Protein AF-W1X5M4-F1 (afdb_monomer)

pLDDT: mean 82.05, std 12.77, range [38.19, 95.38]

Secondary structure (DSSP, 8-state):
-HHHHHHHHHHHH--SPPSS--TTSSSSSPPTTS-HHHHHHHHHHHTTPPPPPPTTSPPPSHHHHHHHHHHHTT--SSEEEEEETTSHHHHHHHHHHHHHHHTT-TTEEEEE--SS-S-S--EEEEEE---TTHHHHHHHHGGG-SSHHHHHHHHHHHHHHHH-SHHHHHHHHHHHHHTT-HHHHHHHHHHHHHHHHH---TTTHHHHHHHH-

InterPro domains:
  IPR043737 Family of unknown function DUF5682 [PF18934] (41-210)

Organism: NCBI:txid1403943

Solvent-accessible surface area (backbone atoms only — not comparable to full-atom values): 12378 Å² total; per-residue (Å²): 117,73,62,61,53,52,51,52,49,49,64,70,74,48,90,65,85,78,79,41,78,62,75,88,78,60,88,79,83,75,61,85,62,45,60,67,68,57,53,53,51,50,57,69,69,59,58,94,73,75,88,76,76,61,92,84,57,90,67,72,55,20,59,57,40,46,51,50,52,30,58,76,54,71,57,67,78,65,38,76,47,80,35,40,51,86,40,72,67,27,30,54,39,45,17,54,52,40,27,42,44,70,61,64,34,56,39,57,41,80,77,44,65,73,85,63,44,91,72,63,92,43,52,36,31,36,44,35,45,78,49,84,62,26,64,56,44,37,60,59,50,33,80,50,29,57,39,56,69,51,17,27,50,46,46,52,53,50,54,41,67,72,65,44,72,71,73,37,50,53,52,49,33,43,53,27,54,55,33,63,36,58,73,60,28,51,54,46,50,54,51,49,52,53,47,57,75,70,53,89,59,77,77,65,51,57,67,52,50,53,65,76,99

Mean predicted aligned error: 12.48 Å

Radius of gyration: 23.23 Å; Cα contacts (8 Å, |Δi|>4): 223; chains: 1; bounding box: 46×37×66 Å

Foldseek 3Di:
DVVVVLVVVCVVPDPDDQPDPQQVVDDDDDDPSGDVVSVVVCVVVVPPDDDDDDPPPDAQQAVVQLVVLCVVLVNDPQDKDKAACVDPSSLSVQLSLLLCVLLVQPFWDWPDDDLQDPPDRRITIIGGHDDPCRVVSRRVLSVQHNHSLSSSLSSLVVVDVVVDDLLSLLSSLSSCVSNVVVVSNVVSVVVSVVVVVVDPDPPSVVSNVSNVD

Nearest PDB structures (foldseek):
  3hkz-assembly1_L  TM=3.429E-01  e=7.290E+00  Saccharolobus solfataricus P2
  2n8l-assembly1_A  TM=2.616E-01  e=5.345E+00  Gallus gallus
  7jsr-assembly1_A  TM=1.769E-01  e=2.219E+00  Mycolicibacterium smegmatis MC2 155

Structure (mmCIF, N/CA/C/O backbone):
data_AF-W1X5M4-F1
#
_entry.id   AF-W1X5M4-F1
#
loop_
_atom_site.group_PDB
_atom_site.id
_atom_site.type_symbol
_atom_site.label_atom_id
_atom_site.label_alt_id
_atom_site.label_comp_id
_atom_site.label_asym_id
_atom_site.label_entity_id
_atom_site.label_seq_id
_atom_site.pdbx_PDB_ins_code
_atom_site.Cartn_x
_atom_site.Cartn_y
_atom_site.Cartn_z
_atom_site.occupancy
_atom_site.B_iso_or_equiv
_atom_site.auth_seq_id
_atom_site.auth_comp_id
_atom_site.auth_asym_id
_atom_site.auth_atom_id
_atom_site.pdbx_PDB_model_num
ATOM 1 N N . LEU A 1 1 ? 11.523 2.681 -38.834 1.00 54.31 1 LEU A N 1
ATOM 2 C CA . LEU A 1 1 ? 12.871 2.082 -38.709 1.00 54.31 1 LEU A CA 1
ATOM 3 C C . LEU A 1 1 ? 12.951 0.949 -37.689 1.00 54.31 1 LEU A C 1
ATOM 5 O O . LEU A 1 1 ? 13.442 -0.100 -38.069 1.00 54.31 1 LEU A O 1
ATOM 9 N N . ARG A 1 2 ? 12.486 1.086 -36.432 1.00 70.38 2 ARG A N 1
ATOM 10 C CA . ARG A 1 2 ? 12.432 -0.077 -35.509 1.00 70.38 2 ARG A CA 1
ATOM 11 C C . ARG A 1 2 ? 11.303 -1.062 -35.834 1.00 70.38 2 ARG A C 1
ATOM 13 O O . ARG A 1 2 ? 11.523 -2.263 -35.770 1.00 70.38 2 ARG A O 1
ATOM 20 N N . THR A 1 3 ? 10.133 -0.555 -36.210 1.00 80.06 3 THR A N 1
ATOM 21 C CA . THR A 1 3 ? 8.946 -1.376 -36.494 1.00 80.06 3 THR A CA 1
ATOM 22 C C . THR A 1 3 ? 9.124 -2.252 -37.734 1.00 80.06 3 THR A C 1
ATOM 24 O O . THR A 1 3 ? 8.810 -3.430 -37.685 1.00 80.06 3 THR A O 1
ATOM 27 N N . ASP A 1 4 ? 9.762 -1.724 -38.785 1.00 84.06 4 ASP A N 1
ATOM 28 C CA . ASP A 1 4 ? 9.980 -2.444 -40.052 1.00 84.06 4 ASP A CA 1
ATOM 29 C C . ASP A 1 4 ? 10.788 -3.741 -39.868 1.00 84.06 4 ASP A C 1
ATOM 31 O O . ASP A 1 4 ? 10.568 -4.737 -40.552 1.00 84.06 4 ASP A O 1
ATOM 35 N N . TRP A 1 5 ? 11.729 -3.742 -38.920 1.00 86.94 5 TRP A N 1
ATOM 36 C CA . TRP A 1 5 ? 12.524 -4.924 -38.596 1.00 86.94 5 TRP A CA 1
ATOM 37 C C . TRP A 1 5 ? 11.733 -5.956 -37.781 1.00 86.94 5 TRP A C 1
ATOM 39 O O . TRP A 1 5 ? 11.870 -7.154 -38.021 1.00 86.94 5 TRP A O 1
ATOM 49 N N . LEU A 1 6 ? 10.872 -5.503 -36.864 1.00 87.31 6 LEU A N 1
ATOM 50 C CA . LEU A 1 6 ? 9.967 -6.387 -36.124 1.00 87.31 6 LEU A CA 1
ATOM 51 C C . LEU A 1 6 ? 8.955 -7.052 -37.066 1.00 87.31 6 LEU A C 1
ATOM 53 O O . LEU A 1 6 ? 8.730 -8.256 -36.968 1.00 87.31 6 LEU A O 1
ATOM 57 N N . ASP A 1 7 ? 8.422 -6.296 -38.026 1.00 8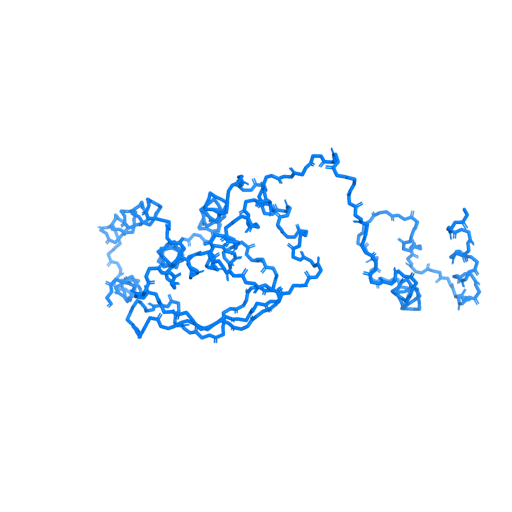7.50 7 ASP A N 1
ATOM 58 C CA . ASP A 1 7 ? 7.501 -6.805 -39.045 1.00 87.50 7 ASP A CA 1
ATOM 59 C C . ASP A 1 7 ? 8.185 -7.836 -39.957 1.00 87.50 7 ASP A C 1
ATOM 61 O O . ASP A 1 7 ? 7.610 -8.885 -40.254 1.00 87.50 7 ASP A O 1
ATOM 65 N N . ALA A 1 8 ? 9.441 -7.590 -40.348 1.00 87.62 8 ALA A N 1
ATOM 66 C CA . ALA A 1 8 ? 10.225 -8.536 -41.140 1.00 87.62 8 ALA A CA 1
ATOM 67 C C . ALA A 1 8 ? 10.476 -9.858 -40.394 1.00 87.62 8 ALA A C 1
ATOM 69 O O . ALA A 1 8 ? 10.374 -10.933 -40.987 1.00 87.62 8 ALA A O 1
ATOM 70 N N . ILE A 1 9 ? 10.769 -9.797 -39.091 1.00 86.12 9 ILE A N 1
ATOM 71 C CA . ILE A 1 9 ? 10.943 -10.999 -38.268 1.00 86.12 9 ILE A CA 1
ATOM 72 C C . ILE A 1 9 ? 9.616 -11.735 -38.104 1.00 86.12 9 ILE A C 1
ATOM 74 O O . ILE A 1 9 ? 9.581 -12.948 -38.320 1.00 86.12 9 ILE A O 1
ATOM 78 N N . ALA A 1 10 ? 8.535 -11.021 -37.783 1.00 87.19 10 ALA A N 1
ATOM 79 C CA . ALA A 1 10 ? 7.209 -11.608 -37.626 1.00 87.19 10 ALA A CA 1
ATOM 80 C C . ALA A 1 10 ? 6.776 -12.347 -38.901 1.00 87.19 10 ALA A C 1
ATOM 82 O O . ALA A 1 10 ? 6.395 -13.512 -38.824 1.00 87.19 10 ALA A O 1
ATOM 83 N N . GLY A 1 11 ? 6.948 -11.727 -40.074 1.00 86.12 11 GLY A N 1
ATOM 84 C CA . GLY A 1 11 ? 6.660 -12.353 -41.369 1.00 86.12 11 GLY A CA 1
ATOM 85 C C . GLY A 1 11 ? 7.589 -13.518 -41.743 1.00 86.12 11 GLY A C 1
ATOM 86 O O . GLY A 1 11 ? 7.233 -14.335 -42.588 1.00 86.12 11 GLY A O 1
ATOM 87 N N . SER A 1 12 ? 8.775 -13.620 -41.132 1.00 87.94 12 SER A N 1
ATOM 88 C CA . SER A 1 12 ? 9.699 -14.745 -41.344 1.00 87.94 12 SER A CA 1
ATOM 89 C C . SER A 1 12 ? 9.407 -15.949 -40.439 1.00 87.94 12 SER A C 1
ATOM 91 O O . SER A 1 12 ? 9.598 -17.096 -40.853 1.00 87.94 12 SER A O 1
ATOM 93 N N . LEU A 1 13 ? 8.952 -15.685 -39.210 1.00 84.19 13 LEU A N 1
ATOM 94 C CA . LEU A 1 13 ? 8.706 -16.692 -38.179 1.00 84.19 13 LEU A CA 1
ATOM 95 C C . LEU A 1 13 ? 7.284 -17.248 -38.245 1.00 84.19 13 LEU A C 1
ATOM 97 O O . LEU A 1 13 ? 7.097 -18.446 -38.046 1.00 84.19 13 LEU A O 1
ATOM 101 N N . ILE A 1 14 ? 6.302 -16.406 -38.568 1.00 84.25 14 ILE A N 1
ATOM 102 C CA . ILE A 1 14 ? 4.895 -16.792 -38.645 1.00 84.25 14 ILE A CA 1
ATOM 103 C C . ILE A 1 14 ? 4.529 -16.993 -40.105 1.00 84.25 14 ILE A C 1
ATOM 105 O O . ILE A 1 14 ? 4.493 -16.057 -40.900 1.00 84.25 14 ILE A O 1
ATOM 109 N N . LYS A 1 15 ? 4.259 -18.249 -40.456 1.00 78.75 15 LYS A N 1
ATOM 110 C CA . LYS A 1 15 ? 3.845 -18.642 -41.811 1.00 78.75 15 LYS A CA 1
ATOM 111 C C . LYS A 1 15 ? 2.329 -18.780 -41.948 1.00 78.75 15 LYS A C 1
ATOM 113 O O . LYS A 1 15 ? 1.828 -18.990 -43.049 1.00 78.75 15 LYS A O 1
ATOM 118 N N . GLU A 1 16 ? 1.622 -18.681 -40.831 1.00 76.19 16 GLU A N 1
ATOM 119 C CA . GLU A 1 16 ? 0.179 -18.845 -40.702 1.00 76.19 16 GLU A CA 1
ATOM 120 C C . GLU A 1 16 ? -0.515 -17.478 -40.615 1.00 76.19 16 GLU A C 1
ATOM 122 O O . GLU A 1 16 ? 0.124 -16.445 -40.405 1.00 76.19 16 GLU A O 1
ATOM 127 N N . ALA A 1 17 ? -1.833 -17.448 -40.820 1.00 77.62 17 ALA A N 1
ATOM 128 C CA . ALA A 1 17 ? -2.589 -16.209 -40.683 1.00 77.62 17 ALA A CA 1
ATOM 129 C C . ALA A 1 17 ? -2.557 -15.730 -39.223 1.00 77.62 17 ALA A C 1
ATOM 131 O O . ALA A 1 17 ? -2.789 -16.507 -38.299 1.00 77.62 17 ALA A O 1
ATOM 132 N N . LEU A 1 18 ? -2.291 -14.439 -39.025 1.00 81.62 18 LEU A N 1
ATOM 133 C CA . LEU A 1 18 ? -2.328 -13.826 -37.703 1.00 81.62 18 LEU A CA 1
ATOM 134 C C . LEU A 1 18 ? -3.770 -13.795 -37.183 1.00 81.62 18 LEU A C 1
ATOM 136 O O . LEU A 1 18 ? -4.648 -13.207 -37.814 1.00 81.62 18 LEU A O 1
ATOM 140 N N . ASN A 1 19 ? -3.991 -14.382 -36.008 1.00 84.06 19 ASN A N 1
ATOM 141 C CA . ASN A 1 19 ? -5.290 -14.365 -35.324 1.00 84.06 19 ASN A CA 1
ATOM 142 C C . ASN A 1 19 ? -5.515 -13.083 -34.504 1.00 84.06 19 ASN A C 1
ATOM 144 O O . ASN A 1 19 ? -6.626 -12.814 -34.057 1.00 84.06 19 ASN A O 1
ATOM 148 N N . ALA A 1 20 ? -4.467 -12.277 -34.326 1.00 86.81 20 ALA A N 1
ATOM 149 C CA . ALA A 1 20 ? -4.491 -11.009 -33.613 1.00 86.81 20 ALA A CA 1
ATOM 150 C C . ALA A 1 20 ? -3.585 -9.978 -34.311 1.00 86.81 20 ALA A C 1
ATOM 152 O O . ALA A 1 20 ? -2.621 -10.357 -34.984 1.00 86.81 20 ALA A O 1
ATOM 153 N N . PRO A 1 21 ? -3.858 -8.670 -34.159 1.00 86.31 21 PRO A N 1
ATOM 154 C CA . PRO A 1 21 ? -2.961 -7.632 -34.654 1.00 86.31 21 PRO A CA 1
ATOM 155 C C . PRO A 1 21 ? -1.583 -7.722 -33.984 1.00 86.31 21 PRO A C 1
ATOM 157 O O . PRO A 1 21 ? -1.468 -8.086 -32.813 1.00 86.31 21 PRO A O 1
ATOM 160 N N . LEU A 1 22 ? -0.535 -7.334 -34.718 1.00 88.50 22 LEU A N 1
ATOM 161 C CA . LEU A 1 22 ? 0.836 -7.319 -34.202 1.00 88.50 22 LEU A CA 1
ATOM 162 C C . LEU A 1 22 ? 0.927 -6.455 -32.931 1.00 88.50 22 LEU A C 1
ATOM 164 O O . LEU A 1 22 ? 0.428 -5.325 -32.947 1.00 88.50 22 LEU A O 1
ATOM 168 N N . PRO A 1 23 ? 1.590 -6.903 -31.850 1.00 86.00 23 PRO A N 1
ATOM 169 C CA . PRO A 1 23 ? 1.503 -6.228 -30.549 1.00 86.00 23 PRO A CA 1
ATOM 170 C C . PRO A 1 23 ? 2.056 -4.797 -30.526 1.00 86.00 23 PRO A C 1
ATOM 172 O O . PRO A 1 23 ? 1.623 -3.976 -29.727 1.00 86.00 23 PRO A O 1
ATOM 175 N N . TRP A 1 24 ? 2.999 -4.476 -31.415 1.00 86.31 24 TRP A N 1
ATOM 176 C CA . TRP A 1 24 ? 3.585 -3.136 -31.549 1.00 86.31 24 TRP A CA 1
ATOM 177 C C . TRP A 1 24 ? 2.828 -2.220 -32.527 1.00 86.31 24 TRP A C 1
ATOM 179 O O . TRP A 1 24 ? 3.242 -1.079 -32.734 1.00 86.31 24 TRP A O 1
ATOM 189 N N . SER A 1 25 ? 1.740 -2.698 -33.143 1.00 87.88 25 SER A N 1
ATOM 190 C CA . SER A 1 25 ? 0.925 -1.918 -34.091 1.00 87.88 25 SER A CA 1
ATOM 191 C C . SER A 1 25 ? -0.186 -1.094 -33.426 1.00 87.88 25 SER A C 1
ATOM 193 O O . SER A 1 25 ? -0.775 -0.224 -34.065 1.00 87.88 25 SER A O 1
ATOM 195 N N . TYR A 1 26 ? -0.456 -1.322 -32.139 1.00 84.81 26 TYR A N 1
ATOM 196 C CA . TYR A 1 26 ? -1.467 -0.611 -31.358 1.00 84.81 26 TYR A CA 1
ATOM 197 C C . TYR A 1 26 ? -0.954 -0.287 -29.950 1.00 84.81 26 TYR A C 1
ATOM 199 O O . TYR A 1 26 ? 0.121 -0.722 -29.540 1.00 84.81 26 TYR A O 1
ATOM 207 N N . ARG A 1 27 ? -1.719 0.516 -29.203 1.00 76.94 27 ARG A N 1
ATOM 208 C CA . ARG A 1 27 ? -1.489 0.741 -27.771 1.00 76.94 27 ARG A CA 1
ATOM 209 C C . ARG A 1 27 ? -2.564 0.030 -26.965 1.00 76.94 27 ARG A C 1
ATOM 211 O O . ARG A 1 27 ? -3.742 0.194 -27.265 1.00 76.94 27 ARG A O 1
ATOM 218 N N . GLY A 1 28 ? -2.165 -0.704 -25.933 1.00 79.81 28 GLY A N 1
ATOM 219 C CA . GLY A 1 28 ? -3.089 -1.392 -25.037 1.00 79.81 28 GLY A CA 1
ATOM 220 C C . GLY A 1 28 ? -2.526 -2.709 -24.520 1.00 79.81 28 GLY A C 1
ATOM 221 O O . GLY A 1 28 ? -1.344 -3.001 -24.692 1.00 79.81 28 GLY A O 1
ATOM 222 N N . VAL A 1 29 ? -3.395 -3.485 -23.876 1.00 81.88 29 VAL A N 1
ATOM 223 C CA . VAL A 1 29 ? -3.086 -4.843 -23.416 1.00 81.88 29 VAL A CA 1
ATOM 224 C C . VAL A 1 29 ? -2.935 -5.758 -24.629 1.00 81.88 29 VAL A C 1
ATOM 226 O O . VAL A 1 29 ? -3.711 -5.649 -25.580 1.00 81.88 29 VAL A O 1
ATOM 229 N N . ILE A 1 30 ? -1.945 -6.651 -24.599 1.00 85.12 30 ILE A N 1
ATOM 230 C CA . ILE A 1 30 ? -1.714 -7.595 -25.693 1.00 85.12 30 ILE A CA 1
ATOM 231 C C . ILE A 1 30 ? -2.906 -8.554 -25.806 1.00 85.12 30 ILE A C 1
ATOM 233 O O . ILE A 1 30 ? -3.363 -9.106 -24.805 1.00 85.12 30 ILE A O 1
ATOM 237 N N . HIS A 1 31 ? -3.410 -8.745 -27.027 1.00 85.25 31 HIS A N 1
ATOM 238 C CA . HIS A 1 31 ? -4.545 -9.627 -27.294 1.00 85.25 31 HIS A CA 1
ATOM 239 C C . HIS A 1 31 ? -4.225 -11.075 -26.876 1.00 85.25 31 HIS A C 1
ATOM 241 O O . HIS A 1 31 ? -3.141 -11.554 -27.218 1.00 85.25 31 HIS A O 1
ATOM 247 N N . PRO A 1 32 ? -5.139 -11.7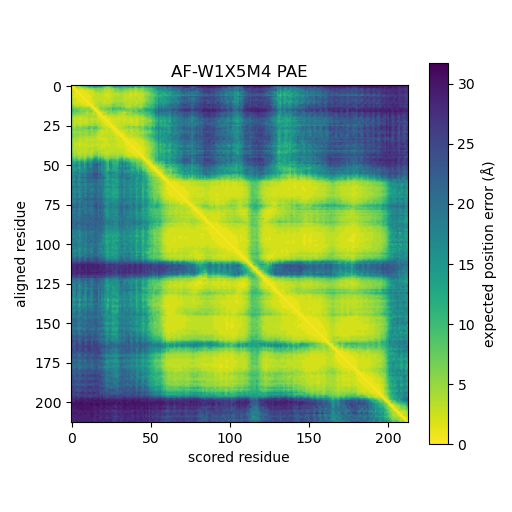97 -26.202 1.00 85.69 32 PRO A N 1
ATOM 248 C CA . PRO A 1 32 ? -4.900 -13.175 -25.759 1.00 85.69 32 PRO A CA 1
ATOM 249 C C . PRO A 1 32 ? -4.591 -14.140 -26.914 1.00 85.69 32 PRO A C 1
ATOM 251 O O . PRO A 1 32 ? -3.809 -15.065 -26.732 1.00 85.69 32 PRO A O 1
ATOM 254 N N . ASP A 1 33 ? -5.126 -13.876 -28.110 1.00 88.69 33 ASP A N 1
ATOM 255 C CA . ASP A 1 33 ? -4.871 -14.680 -29.322 1.00 88.69 33 ASP A CA 1
ATOM 256 C C . ASP A 1 33 ? -3.564 -14.307 -30.053 1.00 88.69 33 ASP A C 1
ATOM 258 O O . ASP A 1 33 ? -3.357 -14.673 -31.212 1.00 88.69 33 ASP A O 1
ATOM 262 N N . THR A 1 34 ? -2.686 -13.532 -29.409 1.00 87.44 34 THR A N 1
ATOM 263 C CA . THR A 1 34 ? -1.362 -13.202 -29.948 1.00 87.44 34 THR A CA 1
ATOM 264 C C . THR A 1 34 ? -0.476 -14.443 -29.933 1.00 87.44 34 THR A C 1
ATOM 266 O O . THR A 1 34 ? -0.367 -15.118 -28.911 1.00 87.44 34 THR A O 1
ATOM 269 N N . ASP A 1 35 ? 0.199 -14.714 -31.053 1.00 88.31 35 ASP A N 1
ATOM 270 C CA . ASP A 1 35 ? 1.094 -15.864 -31.181 1.00 88.31 35 ASP A CA 1
ATOM 271 C C . ASP A 1 35 ? 2.181 -15.859 -30.078 1.00 88.31 35 ASP A C 1
ATOM 273 O O . ASP A 1 35 ? 2.877 -14.845 -29.912 1.00 88.31 35 ASP A O 1
ATOM 277 N N . PRO A 1 36 ? 2.367 -16.967 -29.330 1.00 86.81 36 PRO A N 1
ATOM 278 C CA . PRO A 1 36 ? 3.363 -17.062 -28.264 1.00 86.81 36 PRO A CA 1
ATOM 279 C C . PRO A 1 36 ? 4.788 -16.698 -28.701 1.00 86.81 36 PRO A C 1
ATOM 281 O O . PRO A 1 36 ? 5.545 -16.135 -27.909 1.00 86.81 36 PRO A O 1
ATOM 284 N N . ILE A 1 37 ? 5.155 -16.963 -29.961 1.00 86.94 37 ILE A N 1
ATOM 285 C CA . ILE A 1 37 ? 6.476 -16.635 -30.510 1.00 86.94 37 ILE A CA 1
ATOM 286 C C . ILE A 1 37 ? 6.686 -15.117 -30.530 1.00 86.94 37 ILE A C 1
ATOM 288 O O . ILE A 1 37 ? 7.782 -14.648 -30.218 1.00 86.94 37 ILE A O 1
ATOM 292 N N . LEU A 1 38 ? 5.645 -14.330 -30.834 1.00 87.69 38 LEU A N 1
ATOM 293 C CA . LEU A 1 38 ? 5.724 -12.865 -30.793 1.00 87.69 38 LEU A CA 1
ATOM 294 C C . LEU A 1 38 ? 5.892 -12.354 -29.367 1.00 87.69 38 LEU A C 1
ATOM 296 O O . LEU A 1 38 ? 6.645 -11.407 -29.157 1.00 87.69 38 LEU A O 1
ATOM 300 N N . LEU A 1 39 ? 5.231 -12.984 -28.393 1.00 87.06 39 LEU A N 1
ATOM 301 C CA . LEU A 1 39 ? 5.375 -12.622 -26.982 1.00 87.06 39 LEU A CA 1
ATOM 302 C C . LEU A 1 39 ? 6.815 -12.840 -26.508 1.00 87.06 39 LEU A C 1
ATOM 304 O O . LEU A 1 39 ? 7.418 -11.926 -25.954 1.00 87.06 39 LEU A O 1
ATOM 308 N N . THR A 1 40 ? 7.397 -14.011 -26.791 1.00 85.62 40 THR A N 1
ATOM 309 C CA . THR A 1 40 ? 8.794 -14.307 -26.432 1.00 85.62 40 THR A CA 1
ATOM 310 C C . THR A 1 40 ? 9.778 -13.394 -27.165 1.00 85.62 40 THR A C 1
ATOM 312 O O . THR A 1 40 ? 10.757 -12.933 -26.579 1.00 85.62 40 THR A O 1
ATOM 315 N N . LEU A 1 41 ? 9.527 -13.091 -28.440 1.00 85.81 41 LEU A N 1
ATOM 316 C CA . LEU A 1 41 ? 10.351 -12.164 -29.214 1.00 85.81 41 LEU A CA 1
ATOM 317 C C . LEU A 1 41 ? 10.340 -10.756 -28.600 1.00 85.81 41 LEU A C 1
ATOM 319 O O . LEU A 1 41 ? 11.393 -10.148 -28.441 1.00 85.81 41 LEU A O 1
ATOM 323 N N . ILE A 1 42 ? 9.166 -10.235 -28.240 1.00 84.69 42 ILE A N 1
ATOM 324 C CA . ILE A 1 42 ? 9.050 -8.908 -27.621 1.00 84.69 42 ILE A CA 1
ATOM 325 C C . ILE A 1 42 ? 9.750 -8.890 -26.267 1.00 84.69 42 ILE A C 1
ATOM 327 O O . ILE A 1 42 ? 10.516 -7.967 -26.010 1.00 84.69 42 ILE A O 1
ATOM 331 N N . ASP A 1 43 ? 9.526 -9.905 -25.436 1.00 82.75 43 ASP A N 1
ATOM 332 C CA . ASP A 1 43 ? 10.119 -10.008 -24.102 1.00 82.75 43 ASP A CA 1
ATOM 333 C C . ASP A 1 43 ? 11.657 -10.050 -24.165 1.00 82.75 43 ASP A C 1
ATOM 335 O O . ASP A 1 43 ? 12.350 -9.261 -23.523 1.00 82.75 43 ASP A O 1
ATOM 339 N N . THR A 1 44 ? 12.209 -10.882 -25.054 1.00 83.12 44 THR A N 1
ATOM 340 C CA . THR A 1 44 ? 13.666 -10.994 -25.252 1.00 83.12 44 THR A CA 1
ATOM 341 C C . THR A 1 44 ? 14.307 -9.723 -25.813 1.00 83.12 44 THR A C 1
ATOM 343 O O . THR A 1 44 ? 15.456 -9.421 -25.487 1.00 83.12 44 THR A O 1
ATOM 346 N N . LEU A 1 45 ? 13.594 -8.966 -26.652 1.00 79.56 45 LEU A N 1
ATOM 347 C CA . LEU A 1 45 ? 14.104 -7.738 -27.268 1.00 79.56 45 LEU A CA 1
ATOM 348 C C . LEU A 1 45 ? 13.893 -6.482 -26.421 1.00 79.56 45 LEU A C 1
ATOM 350 O O . LEU A 1 45 ? 14.648 -5.519 -26.575 1.00 79.56 45 LEU A O 1
ATOM 354 N N . ALA A 1 46 ? 12.866 -6.458 -25.569 1.00 75.69 46 ALA A N 1
ATOM 355 C CA . ALA A 1 46 ? 12.574 -5.328 -24.696 1.00 75.69 46 ALA A CA 1
ATOM 356 C C . ALA A 1 46 ? 13.704 -5.105 -23.679 1.00 75.69 46 ALA A C 1
ATOM 358 O O . ALA A 1 46 ? 14.069 -3.957 -23.406 1.00 75.69 46 ALA A O 1
ATOM 359 N N . GLY A 1 47 ? 14.297 -6.198 -23.183 1.00 71.06 47 GLY A N 1
ATOM 360 C CA . GLY A 1 47 ? 15.281 -6.173 -22.104 1.00 71.06 47 GLY A CA 1
ATOM 361 C C . GLY A 1 47 ? 14.713 -5.590 -20.803 1.00 71.06 47 GLY A C 1
ATOM 362 O O . GLY A 1 47 ? 13.544 -5.228 -20.714 1.00 71.06 47 GLY A O 1
ATOM 363 N N . ASP A 1 48 ? 15.566 -5.428 -19.791 1.00 65.25 48 ASP A N 1
ATOM 364 C CA . ASP A 1 48 ? 15.147 -4.938 -18.462 1.00 65.25 48 ASP A CA 1
ATOM 365 C C . ASP A 1 48 ? 15.221 -3.402 -18.323 1.00 65.25 48 ASP A C 1
ATOM 367 O O . ASP A 1 48 ? 15.188 -2.838 -17.225 1.00 65.25 48 ASP A O 1
ATOM 371 N N . GLY A 1 49 ? 15.415 -2.697 -19.440 1.00 56.38 49 GLY A N 1
ATOM 372 C CA . GLY A 1 49 ? 15.670 -1.262 -19.463 1.00 56.38 49 GLY A CA 1
ATOM 373 C C . GLY A 1 49 ? 14.389 -0.438 -19.362 1.00 56.38 49 GLY A C 1
ATOM 374 O O . GLY A 1 49 ? 13.557 -0.464 -20.262 1.00 56.38 49 GLY A O 1
ATOM 375 N N . PHE A 1 50 ? 14.267 0.385 -18.320 1.00 61.91 50 PHE A N 1
ATOM 376 C CA . PHE A 1 50 ? 13.152 1.325 -18.180 1.00 61.91 50 PHE A CA 1
ATOM 377 C C . PHE A 1 50 ? 13.525 2.724 -18.660 1.00 61.91 50 PHE A C 1
ATOM 379 O O . PHE A 1 50 ? 14.594 3.258 -18.342 1.00 61.91 50 PHE A O 1
ATOM 386 N N . GLY A 1 51 ? 12.607 3.345 -19.403 1.00 59.88 51 GLY A N 1
ATOM 387 C CA . GLY A 1 51 ? 12.715 4.750 -19.773 1.00 59.88 51 GLY A CA 1
ATOM 388 C C . GLY A 1 51 ? 12.751 5.620 -18.518 1.00 59.88 51 GLY A C 1
ATOM 389 O O . GLY A 1 51 ? 11.837 5.580 -17.698 1.00 59.88 51 GLY A O 1
ATOM 390 N N . LYS A 1 52 ? 13.807 6.418 -18.358 1.00 60.84 52 LYS A N 1
ATOM 391 C CA . LYS A 1 52 ? 13.848 7.456 -17.326 1.00 60.84 52 LYS A CA 1
ATOM 392 C C . LYS A 1 52 ? 13.134 8.686 -17.862 1.00 60.84 52 LYS A C 1
ATOM 394 O O . LYS A 1 52 ? 13.484 9.184 -18.931 1.00 60.84 52 LYS A O 1
ATOM 399 N N . LEU A 1 53 ? 12.150 9.178 -17.117 1.00 67.75 53 LEU A N 1
ATOM 400 C CA . LEU A 1 53 ? 11.556 10.478 -17.407 1.00 67.75 53 LEU A CA 1
ATOM 401 C C . LEU A 1 53 ? 12.644 11.555 -17.344 1.00 67.75 53 LEU A C 1
ATOM 403 O O . LEU A 1 53 ? 13.547 11.492 -16.504 1.00 67.75 53 LEU A O 1
ATOM 407 N N .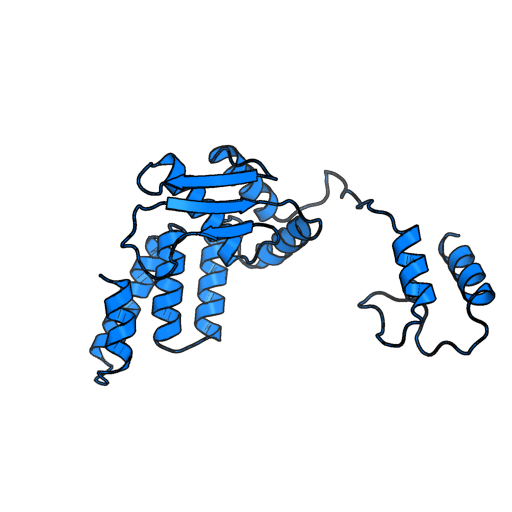 ALA A 1 54 ? 12.552 12.554 -18.223 1.00 70.56 54 ALA A N 1
ATOM 408 C CA . ALA A 1 54 ? 13.410 13.725 -18.123 1.00 70.56 54 ALA A CA 1
ATOM 409 C C . ALA A 1 54 ? 13.220 14.365 -16.733 1.00 70.56 54 ALA A C 1
ATOM 411 O O . ALA A 1 54 ? 12.084 14.409 -16.251 1.00 70.56 54 ALA A O 1
ATOM 412 N N . PRO A 1 55 ? 14.278 14.894 -16.094 1.00 68.75 55 PRO A N 1
ATOM 413 C CA . PRO A 1 55 ? 14.198 15.424 -14.729 1.00 68.75 55 PRO A CA 1
ATOM 414 C C . PRO A 1 55 ? 13.195 16.580 -14.579 1.00 68.75 55 PRO A C 1
ATOM 416 O O . PRO A 1 55 ? 12.686 16.816 -13.489 1.00 68.75 55 PRO A O 1
ATOM 419 N N . SER A 1 56 ? 12.876 17.275 -15.675 1.00 70.31 56 SER A N 1
ATOM 420 C CA . SER A 1 56 ? 11.890 18.361 -15.730 1.00 70.31 56 SER A CA 1
ATOM 421 C C . SER A 1 56 ? 10.443 17.887 -15.905 1.00 70.31 56 SER A C 1
ATOM 423 O O . SER A 1 56 ? 9.541 18.719 -15.956 1.00 70.31 56 SER A O 1
ATOM 425 N N . THR A 1 57 ? 10.204 16.578 -16.036 1.00 72.38 57 THR A N 1
ATOM 426 C CA . THR A 1 57 ? 8.846 16.040 -16.173 1.00 72.38 57 THR A CA 1
ATOM 427 C C . THR A 1 57 ? 8.111 16.240 -14.848 1.00 72.38 57 THR A C 1
ATOM 429 O O . THR A 1 57 ? 8.595 15.745 -13.825 1.00 72.38 57 THR A O 1
ATOM 432 N N . PRO A 1 58 ? 6.964 16.944 -14.825 1.00 72.50 58 PRO A N 1
ATOM 433 C CA . PRO A 1 58 ? 6.175 17.069 -13.611 1.00 72.50 58 PRO A CA 1
ATOM 434 C C . PRO A 1 58 ? 5.707 15.675 -13.190 1.00 72.50 58 PRO A C 1
ATOM 436 O O . PRO A 1 58 ? 4.991 14.996 -13.921 1.00 72.50 58 PRO A O 1
ATOM 439 N N . GLN A 1 59 ? 6.173 15.238 -12.025 1.00 73.50 59 GLN A N 1
ATOM 440 C CA . GLN A 1 59 ? 5.756 13.990 -11.398 1.00 73.50 59 GLN A CA 1
ATOM 441 C C . GLN A 1 59 ? 4.750 14.296 -10.294 1.00 73.50 59 GLN A C 1
ATOM 443 O O . GLN A 1 59 ? 4.850 15.364 -9.673 1.00 73.50 59 GLN A O 1
ATOM 448 N N . PRO A 1 60 ? 3.820 13.368 -10.011 1.00 84.12 60 PRO A N 1
ATOM 449 C CA . PRO A 1 60 ? 2.997 13.482 -8.822 1.00 84.12 60 PRO A CA 1
ATOM 450 C C . PRO A 1 60 ? 3.883 13.614 -7.568 1.00 84.12 60 PRO A C 1
ATOM 452 O O . PRO A 1 60 ? 5.018 13.126 -7.549 1.00 84.12 60 PRO A O 1
ATOM 455 N N . PRO A 1 61 ? 3.397 14.289 -6.517 1.00 88.38 61 PRO A N 1
ATOM 456 C CA . PRO A 1 61 ? 4.171 14.512 -5.296 1.00 88.38 61 PRO A CA 1
ATOM 457 C C . PRO A 1 61 ? 4.407 13.227 -4.481 1.00 88.38 61 PRO A C 1
ATOM 459 O O . PRO A 1 61 ? 5.464 13.099 -3.862 1.00 88.38 61 PRO A O 1
ATOM 462 N 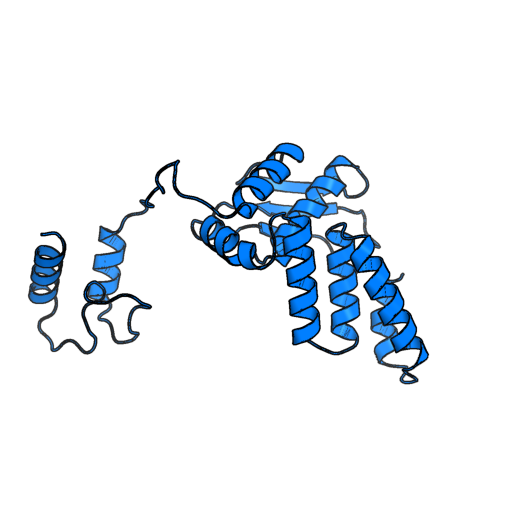N . LEU A 1 62 ? 3.494 12.249 -4.541 1.00 91.50 62 LEU A N 1
ATOM 463 C CA . LEU A 1 62 ? 3.514 11.057 -3.685 1.00 91.50 62 LEU A CA 1
ATOM 464 C C . LEU A 1 62 ? 4.813 10.221 -3.764 1.00 91.50 62 LEU A C 1
ATOM 466 O O . LEU A 1 62 ? 5.366 9.919 -2.708 1.00 91.50 62 LEU A O 1
ATOM 470 N N . PRO A 1 63 ? 5.382 9.872 -4.940 1.00 90.94 63 PRO A N 1
ATOM 471 C CA . PRO A 1 63 ? 6.653 9.138 -4.997 1.00 90.94 63 PRO A CA 1
ATOM 472 C C . PRO A 1 63 ? 7.814 9.834 -4.269 1.00 90.94 63 PRO A C 1
ATOM 474 O O . PRO A 1 63 ? 8.676 9.170 -3.686 1.00 90.94 63 PRO A O 1
ATOM 477 N N . LYS A 1 64 ? 7.845 11.173 -4.294 1.00 90.50 64 LYS A N 1
ATOM 478 C CA . LYS A 1 64 ? 8.859 11.960 -3.579 1.00 90.50 64 LYS A CA 1
ATOM 479 C C . LYS A 1 64 ? 8.615 11.919 -2.075 1.00 90.50 64 LYS A C 1
ATOM 481 O O . LYS A 1 64 ? 9.563 11.715 -1.324 1.00 90.50 64 LYS A O 1
ATOM 486 N N . ASP A 1 65 ? 7.360 12.063 -1.658 1.00 94.00 65 ASP A N 1
ATOM 487 C CA . ASP A 1 65 ? 6.965 11.983 -0.251 1.00 94.00 65 ASP A CA 1
ATOM 488 C C . ASP A 1 65 ? 7.291 10.610 0.355 1.00 94.00 65 ASP A C 1
ATOM 490 O O . ASP A 1 65 ? 7.929 10.532 1.399 1.00 94.00 65 ASP A O 1
ATOM 494 N N . VAL A 1 66 ? 6.993 9.519 -0.361 1.00 93.12 66 VAL A N 1
ATOM 495 C CA . VAL A 1 66 ? 7.351 8.155 0.067 1.00 93.12 66 VAL A CA 1
ATOM 496 C C . VAL A 1 66 ? 8.861 7.987 0.209 1.00 93.12 66 VAL A C 1
ATOM 498 O O . VAL A 1 66 ? 9.321 7.389 1.177 1.00 93.12 66 VAL A O 1
ATOM 501 N N . THR A 1 67 ? 9.647 8.533 -0.721 1.00 92.12 67 THR A N 1
ATOM 502 C CA . THR A 1 67 ? 11.114 8.484 -0.619 1.00 92.12 67 THR A CA 1
ATOM 503 C C . THR A 1 67 ? 11.596 9.224 0.633 1.00 92.12 67 THR A C 1
ATOM 505 O O . THR A 1 67 ? 12.389 8.674 1.393 1.00 92.12 67 THR A O 1
ATOM 508 N N . CYS A 1 68 ? 11.051 10.414 0.900 1.00 93.06 68 CYS A N 1
ATOM 509 C CA . CYS A 1 68 ? 11.351 11.201 2.097 1.00 93.06 68 CYS A CA 1
ATOM 510 C C . CYS A 1 68 ? 10.974 10.456 3.392 1.00 93.06 68 CYS A C 1
ATOM 512 O O . CYS A 1 68 ? 11.764 10.409 4.330 1.00 93.06 68 CYS A O 1
ATOM 514 N N . GLU A 1 69 ? 9.803 9.816 3.441 1.00 93.56 69 GLU A N 1
ATOM 515 C CA . GLU A 1 69 ? 9.346 9.041 4.602 1.00 93.56 69 GLU A CA 1
ATOM 516 C C . GLU A 1 69 ? 10.208 7.795 4.859 1.00 93.56 69 GLU A C 1
ATOM 518 O O . GLU A 1 69 ? 10.523 7.482 6.012 1.00 93.56 69 GLU A O 1
ATOM 523 N N . LEU A 1 70 ? 10.641 7.102 3.802 1.00 93.12 70 LEU A N 1
ATOM 524 C CA . LEU A 1 70 ? 11.566 5.970 3.910 1.00 93.12 70 LEU A CA 1
ATOM 525 C C . LEU A 1 70 ? 12.946 6.419 4.412 1.00 93.12 70 LEU A C 1
ATOM 527 O O . LEU A 1 70 ? 13.509 5.780 5.299 1.00 93.12 70 LEU A O 1
ATOM 531 N N . GLU A 1 71 ? 13.468 7.541 3.911 1.00 93.06 71 GLU A N 1
ATOM 532 C CA . GLU A 1 71 ? 14.727 8.133 4.383 1.00 93.06 71 GLU A CA 1
ATOM 533 C C . GLU A 1 71 ? 14.627 8.588 5.846 1.00 93.06 71 GLU A C 1
ATOM 535 O O . GLU A 1 71 ? 15.486 8.250 6.662 1.00 93.06 71 GLU A O 1
ATOM 540 N N . ARG A 1 72 ? 13.536 9.276 6.210 1.00 93.31 72 ARG A N 1
ATOM 541 C CA . ARG A 1 72 ? 13.248 9.741 7.577 1.00 93.31 72 ARG A CA 1
ATOM 542 C C . ARG A 1 72 ? 13.196 8.590 8.579 1.00 93.31 72 ARG A C 1
ATOM 544 O O . ARG A 1 72 ? 13.600 8.757 9.727 1.00 93.31 72 ARG A O 1
ATOM 551 N N . THR A 1 73 ? 12.689 7.436 8.155 1.00 91.81 73 THR A N 1
ATOM 552 C CA . THR A 1 73 ? 12.576 6.226 8.983 1.00 91.81 73 THR A CA 1
ATOM 553 C C . THR A 1 73 ? 13.753 5.260 8.814 1.00 91.81 73 THR A C 1
ATOM 555 O O . THR A 1 73 ? 13.739 4.169 9.386 1.00 91.81 73 THR A O 1
ATOM 558 N N . ALA A 1 74 ? 14.792 5.656 8.070 1.00 92.38 74 ALA A N 1
ATOM 559 C CA . ALA A 1 74 ? 15.979 4.854 7.775 1.00 92.38 74 ALA A CA 1
ATOM 560 C C . ALA A 1 74 ? 15.664 3.462 7.181 1.00 92.38 74 ALA A C 1
ATOM 562 O O . ALA A 1 74 ? 16.387 2.491 7.415 1.00 92.38 74 ALA A O 1
ATOM 563 N N . ILE A 1 75 ? 14.580 3.352 6.407 1.00 91.06 75 ILE A N 1
ATOM 564 C CA . ILE A 1 75 ? 14.189 2.123 5.714 1.00 91.06 75 ILE A CA 1
ATOM 565 C C . ILE A 1 75 ? 14.909 2.063 4.367 1.00 91.06 75 ILE A C 1
ATOM 567 O O . ILE A 1 75 ? 14.731 2.917 3.502 1.00 91.06 75 ILE A O 1
ATOM 571 N N . SER A 1 76 ? 15.700 1.011 4.165 1.00 88.75 76 SER A N 1
ATOM 572 C CA . SER A 1 76 ? 16.352 0.720 2.883 1.00 88.75 76 SER A CA 1
ATOM 573 C C . SER A 1 76 ? 15.661 -0.442 2.167 1.00 88.75 76 SER A C 1
ATOM 575 O O . SER A 1 76 ? 15.243 -1.407 2.799 1.00 88.75 76 SER A O 1
ATOM 577 N N . LEU A 1 77 ? 15.560 -0.360 0.837 1.00 86.31 77 LEU A N 1
ATOM 578 C CA . LEU A 1 77 ? 15.012 -1.410 -0.031 1.00 86.31 77 LEU A CA 1
ATOM 579 C C . LEU A 1 77 ? 16.110 -1.918 -0.983 1.00 86.31 77 LEU A C 1
ATOM 581 O O . LEU A 1 77 ? 16.764 -1.078 -1.611 1.00 86.31 77 LEU A O 1
ATOM 585 N N . PRO A 1 78 ? 16.266 -3.241 -1.190 1.00 90.06 78 PRO A N 1
ATOM 586 C CA . PRO A 1 78 ? 15.547 -4.351 -0.550 1.00 90.06 78 PRO A CA 1
ATOM 587 C C . PRO A 1 78 ? 16.097 -4.687 0.851 1.00 90.06 78 PRO A C 1
ATOM 589 O O . PRO A 1 78 ? 17.294 -4.551 1.089 1.00 90.06 78 PRO A O 1
ATOM 592 N N . ALA A 1 79 ? 15.240 -5.153 1.764 1.00 91.56 79 ALA A N 1
ATOM 593 C CA . ALA A 1 79 ? 15.632 -5.566 3.116 1.00 91.56 79 ALA A CA 1
ATOM 594 C C . ALA A 1 79 ? 14.590 -6.491 3.766 1.00 91.56 79 ALA A C 1
ATOM 596 O O . ALA A 1 79 ? 13.415 -6.466 3.407 1.00 91.56 79 ALA A O 1
ATOM 597 N N . GLU A 1 80 ? 15.005 -7.263 4.768 1.00 92.31 80 GLU A N 1
ATOM 598 C CA . GLU A 1 80 ? 14.088 -7.899 5.720 1.00 92.31 80 GLU A CA 1
ATOM 599 C C . GLU A 1 80 ? 14.208 -7.173 7.063 1.00 92.31 80 GLU A C 1
ATOM 601 O O . GLU A 1 80 ? 15.302 -7.045 7.612 1.00 92.31 80 GLU A O 1
ATOM 606 N N . LEU A 1 81 ? 13.093 -6.645 7.567 1.00 90.19 81 LEU A N 1
ATOM 607 C CA . LEU A 1 81 ? 13.050 -5.838 8.784 1.00 90.19 81 LEU A CA 1
ATOM 608 C C . LEU A 1 81 ? 12.267 -6.562 9.871 1.00 90.19 81 LEU A C 1
ATOM 610 O O . LEU A 1 81 ? 11.165 -7.048 9.630 1.00 90.19 81 LEU A O 1
ATOM 614 N N . THR A 1 82 ? 12.822 -6.581 11.083 1.00 90.44 82 THR A N 1
ATOM 615 C CA . THR A 1 82 ? 12.087 -6.937 12.301 1.00 90.44 82 THR A CA 1
ATOM 616 C C . THR A 1 82 ? 11.921 -5.675 13.132 1.00 90.44 82 THR A C 1
ATOM 618 O O . THR A 1 82 ? 12.905 -5.084 13.574 1.00 90.44 82 THR A O 1
ATOM 621 N N . LEU A 1 83 ? 10.679 -5.237 13.294 1.00 90.12 83 LEU A N 1
ATOM 622 C CA . LEU A 1 83 ? 10.316 -3.994 13.960 1.00 90.12 83 LEU A CA 1
ATOM 623 C C . LEU A 1 83 ? 9.712 -4.291 15.325 1.00 90.12 83 LEU A C 1
ATOM 625 O O . LEU A 1 83 ? 9.036 -5.300 15.493 1.00 90.12 83 LEU A O 1
ATOM 629 N N . ASN A 1 84 ? 9.913 -3.382 16.277 1.00 88.56 84 ASN A N 1
ATOM 630 C CA . ASN A 1 84 ? 9.227 -3.405 17.563 1.00 88.56 84 ASN A CA 1
ATOM 631 C C . ASN A 1 84 ? 8.436 -2.105 17.734 1.00 88.56 84 ASN A C 1
ATOM 633 O O . ASN A 1 84 ? 9.021 -1.030 17.884 1.00 88.56 84 ASN A O 1
ATOM 637 N N . ARG A 1 85 ? 7.106 -2.211 17.735 1.00 86.75 85 ARG A N 1
ATOM 638 C CA . ARG A 1 85 ? 6.189 -1.064 17.818 1.00 86.75 85 ARG A CA 1
ATOM 639 C C . ARG A 1 85 ? 6.168 -0.355 19.175 1.00 86.75 85 ARG A C 1
ATOM 641 O O . ARG A 1 85 ? 5.615 0.734 19.273 1.00 86.75 85 ARG A O 1
ATOM 648 N N . PHE A 1 86 ? 6.759 -0.942 20.216 1.00 85.44 86 PHE A N 1
ATOM 649 C CA . PHE A 1 86 ? 6.931 -0.275 21.510 1.00 85.44 86 PHE A CA 1
ATOM 650 C C . PHE A 1 86 ? 8.105 0.712 21.510 1.00 85.44 86 PHE A C 1
ATOM 652 O O . PHE A 1 86 ? 8.168 1.594 22.364 1.00 85.44 86 PHE A O 1
ATOM 659 N N . ASN A 1 87 ? 9.030 0.598 20.551 1.00 88.62 87 ASN A N 1
ATOM 660 C CA . ASN A 1 87 ? 10.079 1.589 20.335 1.00 88.62 87 ASN A CA 1
ATOM 661 C C . ASN A 1 87 ? 9.549 2.694 19.401 1.00 88.62 87 ASN A C 1
ATOM 663 O O . ASN A 1 87 ? 9.021 2.356 18.343 1.00 88.62 87 ASN A O 1
ATOM 667 N N . PRO A 1 88 ? 9.730 3.994 19.706 1.00 88.31 88 PRO A N 1
ATOM 668 C CA . PRO A 1 88 ? 9.296 5.083 18.826 1.00 88.31 88 PRO A CA 1
ATOM 669 C C . PRO A 1 88 ? 9.824 4.974 17.387 1.00 88.31 88 PRO A C 1
ATOM 671 O O . PRO A 1 88 ? 9.090 5.275 16.448 1.00 88.31 88 PRO A O 1
ATOM 674 N N . ASN A 1 89 ? 11.062 4.506 17.185 1.00 90.25 89 ASN A N 1
ATOM 675 C CA . ASN A 1 89 ? 11.601 4.326 15.834 1.00 90.25 89 ASN A CA 1
ATOM 676 C C . ASN A 1 89 ? 10.924 3.155 15.103 1.00 90.25 89 ASN A C 1
ATOM 678 O O . ASN A 1 89 ? 10.523 3.285 13.949 1.00 90.25 89 ASN A O 1
ATOM 682 N N . GLY A 1 90 ? 10.736 2.030 15.801 1.00 90.44 90 GLY A N 1
ATOM 683 C CA . GLY A 1 90 ? 10.046 0.864 15.247 1.00 90.44 90 GLY A CA 1
ATOM 684 C C . GLY A 1 90 ? 8.567 1.136 14.969 1.00 90.44 90 GLY A C 1
ATOM 685 O O . GLY A 1 90 ? 8.037 0.649 13.976 1.00 90.44 90 GLY A O 1
ATOM 686 N N . LEU A 1 91 ? 7.920 1.978 15.782 1.00 91.00 91 LEU A N 1
ATOM 687 C CA . LEU A 1 91 ? 6.564 2.467 15.546 1.00 91.00 91 LEU A CA 1
ATOM 688 C C . LEU A 1 91 ? 6.491 3.325 14.279 1.00 91.00 91 LEU A C 1
ATOM 690 O O . LEU A 1 91 ? 5.627 3.086 13.442 1.00 91.00 91 LEU A O 1
ATOM 694 N N . ALA A 1 92 ? 7.402 4.289 14.108 1.00 92.50 92 ALA A N 1
ATOM 695 C CA . ALA A 1 92 ? 7.434 5.132 12.912 1.00 92.50 92 ALA A CA 1
ATOM 696 C C . ALA A 1 92 ? 7.678 4.308 11.636 1.00 92.50 92 ALA A C 1
ATOM 698 O O . ALA A 1 92 ? 7.009 4.523 10.627 1.00 92.50 92 ALA A O 1
ATOM 699 N N . GLN A 1 93 ? 8.591 3.333 11.695 1.00 93.44 93 GLN A N 1
ATOM 700 C CA . GLN A 1 93 ? 8.839 2.392 10.600 1.00 93.44 93 GLN A CA 1
ATOM 701 C C . GLN A 1 93 ? 7.597 1.542 10.297 1.00 93.44 93 GLN A C 1
ATOM 703 O O . GLN A 1 93 ? 7.191 1.436 9.143 1.00 93.44 93 GLN A O 1
ATOM 708 N N . SER A 1 94 ? 6.959 0.990 11.332 1.00 92.75 94 SER A N 1
ATOM 709 C CA . SER A 1 94 ? 5.737 0.187 11.210 1.00 92.75 94 SER A CA 1
ATOM 710 C C . SER A 1 94 ? 4.612 0.986 10.546 1.00 92.75 94 SER A C 1
ATOM 712 O O . SER A 1 94 ? 4.025 0.520 9.573 1.00 92.75 94 SER A O 1
ATOM 714 N N . GLN A 1 95 ? 4.379 2.231 10.973 1.00 94.06 95 GLN A N 1
ATOM 715 C CA . GLN A 1 95 ? 3.358 3.106 10.390 1.00 94.06 95 GLN A CA 1
ATOM 716 C C . GLN A 1 95 ? 3.595 3.375 8.899 1.00 94.06 95 GLN A C 1
ATOM 718 O O . GLN A 1 95 ? 2.651 3.308 8.114 1.00 94.06 95 GLN A O 1
ATOM 723 N N . VAL A 1 96 ? 4.838 3.653 8.487 1.00 95.38 96 VAL A N 1
ATOM 724 C CA . VAL A 1 96 ? 5.179 3.857 7.067 1.00 95.38 96 VAL A CA 1
ATOM 725 C C . VAL A 1 96 ? 4.905 2.590 6.254 1.00 95.38 96 VAL A C 1
ATOM 727 O O . VAL A 1 96 ? 4.292 2.671 5.190 1.00 95.38 96 VAL A O 1
ATOM 730 N N . LEU A 1 97 ? 5.293 1.418 6.761 1.00 94.44 97 LEU A N 1
ATOM 731 C CA . LEU A 1 97 ? 5.063 0.148 6.068 1.00 94.44 97 LEU A CA 1
ATOM 732 C C . LEU A 1 97 ? 3.578 -0.217 5.982 1.00 94.44 97 LEU A C 1
ATOM 734 O O . LEU A 1 97 ? 3.131 -0.658 4.926 1.00 94.44 97 LEU A O 1
ATOM 738 N N . HIS A 1 98 ? 2.795 0.032 7.035 1.00 94.06 98 HIS A N 1
ATOM 739 C CA . HIS A 1 98 ? 1.341 -0.163 7.013 1.00 94.06 98 HIS A CA 1
ATOM 740 C C . HIS A 1 98 ? 0.650 0.768 6.016 1.00 94.06 98 HIS A C 1
ATOM 742 O O . HIS A 1 98 ? -0.224 0.321 5.281 1.00 94.06 98 HIS A O 1
ATOM 748 N N . ARG A 1 99 ? 1.080 2.032 5.903 1.00 95.12 99 ARG A N 1
ATOM 749 C CA . ARG A 1 99 ? 0.560 2.951 4.873 1.00 95.12 99 ARG A CA 1
ATOM 750 C C . ARG A 1 99 ? 0.863 2.454 3.460 1.00 95.12 99 ARG A C 1
ATOM 752 O O . ARG A 1 99 ? -0.009 2.506 2.603 1.00 95.12 99 ARG A O 1
ATOM 759 N N . LEU A 1 100 ? 2.069 1.938 3.215 1.00 94.62 100 LEU A N 1
ATOM 760 C CA . LEU A 1 100 ? 2.420 1.349 1.917 1.00 94.62 100 LEU A CA 1
ATOM 761 C C . LEU A 1 100 ? 1.644 0.055 1.629 1.00 94.62 100 LEU A C 1
ATOM 763 O O . LEU A 1 100 ? 1.303 -0.196 0.477 1.00 94.62 100 LEU A O 1
ATOM 767 N N . ALA A 1 101 ? 1.344 -0.738 2.659 1.00 93.38 101 ALA A N 1
ATOM 768 C CA . ALA A 1 101 ? 0.538 -1.949 2.534 1.00 93.38 101 ALA A CA 1
ATOM 769 C C . ALA A 1 101 ? -0.936 -1.640 2.217 1.00 93.38 101 ALA A C 1
ATOM 771 O O . ALA A 1 101 ? -1.516 -2.313 1.375 1.00 93.38 101 ALA A O 1
ATOM 772 N N . ILE A 1 102 ? -1.516 -0.600 2.832 1.00 93.00 102 ILE A N 1
ATOM 773 C CA . ILE A 1 102 ? -2.866 -0.090 2.519 1.00 93.00 102 ILE A CA 1
ATOM 774 C C . ILE A 1 102 ? -2.976 0.338 1.054 1.00 93.00 102 ILE A C 1
ATOM 776 O O . ILE A 1 102 ? -3.981 0.094 0.401 1.00 93.00 102 ILE A O 1
ATOM 780 N N . LEU A 1 103 ? -1.931 0.982 0.532 1.00 93.19 103 LEU A N 1
ATOM 781 C CA . LEU A 1 103 ? -1.858 1.395 -0.870 1.00 93.19 103 LEU A CA 1
ATOM 782 C C . LEU A 1 103 ? -1.542 0.236 -1.828 1.00 93.19 103 LEU A C 1
ATOM 784 O O . LEU A 1 103 ? -1.337 0.477 -3.014 1.00 93.19 103 LEU A O 1
ATOM 788 N N . GLU A 1 104 ? -1.453 -0.997 -1.319 1.00 92.62 104 GLU A N 1
ATOM 789 C CA . GLU A 1 104 ? -1.167 -2.211 -2.087 1.00 92.62 104 GLU A CA 1
ATOM 790 C C . GLU A 1 104 ? 0.132 -2.107 -2.908 1.00 92.62 104 GLU A C 1
ATOM 792 O O . GLU A 1 104 ? 0.269 -2.688 -3.986 1.00 92.62 104 GLU A O 1
ATOM 797 N N . ILE A 1 105 ? 1.121 -1.360 -2.395 1.00 93.81 105 ILE A N 1
ATOM 798 C CA . ILE A 1 105 ? 2.358 -1.089 -3.127 1.00 93.81 105 ILE A CA 1
ATOM 799 C C . ILE A 1 105 ? 3.171 -2.383 -3.289 1.00 93.81 105 ILE A C 1
ATOM 801 O O . ILE A 1 105 ? 3.604 -2.979 -2.292 1.00 93.81 105 ILE A O 1
ATOM 805 N N . PRO A 1 106 ? 3.474 -2.801 -4.536 1.00 91.44 106 PRO A N 1
ATOM 806 C CA . PRO A 1 106 ? 4.225 -4.017 -4.785 1.00 91.44 106 PRO A CA 1
ATOM 807 C C . PRO A 1 106 ? 5.584 -4.005 -4.090 1.00 91.44 106 PRO A C 1
ATOM 809 O O . PRO A 1 106 ? 6.353 -3.044 -4.168 1.00 91.44 106 PRO A O 1
ATOM 812 N N . GLY A 1 107 ? 5.902 -5.124 -3.449 1.00 89.75 107 GLY A N 1
ATOM 813 C CA . GLY A 1 107 ? 7.188 -5.353 -2.807 1.00 89.75 107 GLY A CA 1
ATOM 814 C C . GLY A 1 107 ? 7.260 -4.988 -1.328 1.00 89.75 107 GLY A C 1
ATOM 815 O O . GLY A 1 107 ? 8.318 -5.185 -0.739 1.00 89.75 107 GLY A O 1
ATOM 816 N N . VAL A 1 108 ? 6.165 -4.537 -0.715 1.00 92.62 108 VAL A N 1
ATOM 817 C CA . VAL A 1 108 ? 6.048 -4.378 0.740 1.00 92.62 108 VAL A CA 1
ATOM 818 C C . VAL A 1 108 ? 5.172 -5.502 1.285 1.00 92.62 108 VAL A C 1
ATOM 820 O O . VAL A 1 108 ? 3.954 -5.463 1.158 1.00 92.62 108 VAL A O 1
ATOM 823 N N . VAL A 1 109 ? 5.788 -6.538 1.860 1.00 89.81 109 VAL A N 1
ATOM 824 C CA . VAL A 1 109 ? 5.060 -7.727 2.330 1.00 89.81 109 VAL A CA 1
ATOM 825 C C . VAL A 1 109 ? 5.322 -7.956 3.808 1.00 89.81 109 VAL A C 1
ATOM 827 O O . VAL A 1 109 ? 6.466 -8.103 4.233 1.00 89.81 109 VAL A O 1
ATOM 830 N N . ARG A 1 110 ? 4.259 -8.052 4.603 1.00 87.56 110 ARG A N 1
ATOM 831 C CA . ARG A 1 110 ? 4.355 -8.468 6.003 1.00 87.56 110 ARG A CA 1
ATOM 832 C C . ARG A 1 110 ? 4.461 -9.990 6.079 1.00 87.56 110 ARG A C 1
ATOM 834 O O . ARG A 1 110 ? 3.614 -10.699 5.551 1.00 87.56 110 ARG A O 1
ATOM 841 N N . GLN A 1 111 ? 5.503 -10.491 6.730 1.00 83.56 111 GLN A N 1
ATOM 842 C CA . GLN A 1 111 ? 5.725 -11.923 6.944 1.00 83.56 111 GLN A CA 1
ATOM 843 C C . GLN A 1 111 ? 5.150 -12.410 8.273 1.00 83.56 111 GLN A C 1
ATOM 845 O O . GLN A 1 111 ? 4.675 -13.540 8.346 1.00 83.56 111 GLN A O 1
ATOM 850 N N . GLN A 1 112 ? 5.232 -11.596 9.333 1.00 71.12 112 GLN A N 1
ATOM 851 C CA . GLN A 1 112 ? 4.744 -11.965 10.664 1.00 71.12 112 GLN A CA 1
ATOM 852 C C . GLN A 1 112 ? 4.203 -10.775 11.455 1.00 71.12 112 GLN A C 1
ATOM 854 O O . GLN A 1 112 ? 4.653 -9.638 11.296 1.00 71.12 112 GLN A O 1
ATOM 859 N N . GLY A 1 113 ? 3.266 -11.109 12.343 1.00 60.50 113 GLY A N 1
ATOM 860 C CA . GLY A 1 113 ? 2.487 -10.216 13.192 1.00 60.50 113 GLY A CA 1
ATOM 861 C C . GLY A 1 113 ? 0.994 -10.438 12.923 1.00 60.50 113 GLY A C 1
ATOM 862 O O . GLY A 1 113 ? 0.600 -10.663 11.781 1.00 60.50 113 GLY A O 1
ATOM 863 N N . SER A 1 114 ? 0.157 -10.434 13.961 1.00 53.47 114 SER A N 1
ATOM 864 C CA . SER A 1 114 ? -1.302 -10.512 13.791 1.00 53.47 114 SER A CA 1
ATOM 865 C C . SER A 1 114 ? -1.833 -9.155 13.320 1.00 53.47 114 SER A C 1
ATOM 867 O O . SER A 1 114 ? -1.315 -8.113 13.723 1.00 53.47 114 SER A O 1
ATOM 869 N N . THR A 1 115 ? -2.806 -9.145 12.407 1.00 51.94 115 THR A N 1
ATOM 870 C CA . THR A 1 115 ? -3.592 -7.941 12.050 1.00 51.94 115 THR A CA 1
ATOM 871 C C . THR A 1 115 ? -4.713 -7.698 13.064 1.00 51.94 115 THR A C 1
ATOM 873 O O . THR A 1 115 ? -5.217 -6.586 13.178 1.00 51.94 115 THR A O 1
ATOM 876 N N . LEU A 1 116 ? -5.103 -8.741 13.801 1.00 46.62 116 LEU A N 1
ATOM 877 C CA . LEU A 1 116 ? -6.325 -8.749 14.601 1.00 46.62 116 LEU A CA 1
ATOM 878 C C . LEU A 1 116 ? -6.096 -8.426 16.074 1.00 46.62 116 LEU A C 1
ATOM 880 O O . LEU A 1 116 ? -7.042 -8.053 16.748 1.00 46.62 116 LEU A O 1
ATOM 884 N N . THR A 1 117 ? -4.863 -8.513 16.579 1.00 47.41 117 THR A N 1
ATOM 885 C CA . THR A 1 117 ? -4.609 -8.317 18.008 1.00 47.41 117 THR A CA 1
ATOM 886 C C . THR A 1 117 ? -3.536 -7.258 18.242 1.00 47.41 117 THR A C 1
ATOM 888 O O . THR A 1 117 ? -2.354 -7.460 17.956 1.00 47.41 117 THR A O 1
ATOM 891 N N . LEU A 1 118 ? -3.933 -6.127 18.841 1.00 51.47 118 LEU A N 1
ATOM 892 C CA . LEU A 1 118 ? -2.990 -5.250 19.549 1.00 51.47 118 LEU A CA 1
ATOM 893 C C . LEU A 1 118 ? -2.294 -6.004 20.702 1.00 51.47 118 LEU A C 1
ATOM 895 O O . LEU A 1 118 ? -1.213 -5.598 21.134 1.00 51.47 118 LEU A O 1
ATOM 899 N N . ALA A 1 119 ? -2.889 -7.110 21.163 1.00 44.72 119 ALA A N 1
ATOM 900 C CA . ALA A 1 119 ? -2.298 -8.071 22.078 1.00 44.72 119 ALA A CA 1
ATOM 901 C C . ALA A 1 119 ? -1.230 -8.925 21.363 1.00 44.72 119 ALA A C 1
ATOM 903 O O . ALA A 1 119 ? -1.517 -9.883 20.644 1.00 44.72 119 ALA A O 1
ATOM 904 N N . GLY A 1 120 ? 0.032 -8.552 21.559 1.00 60.62 120 GLY A N 1
ATOM 905 C CA . GLY A 1 120 ? 1.209 -9.273 21.085 1.00 60.62 120 GLY A CA 1
ATOM 906 C C . GLY A 1 120 ? 2.483 -8.641 21.641 1.00 60.62 120 GLY A C 1
ATOM 907 O O . GLY A 1 120 ? 2.446 -7.569 22.242 1.00 60.62 120 GLY A O 1
ATOM 908 N N . ASN A 1 121 ? 3.638 -9.263 21.406 1.00 68.31 121 ASN A N 1
ATOM 909 C CA . ASN A 1 121 ? 4.947 -8.704 21.780 1.00 68.31 121 ASN A CA 1
ATOM 910 C C . ASN A 1 121 ? 5.345 -7.461 20.952 1.00 68.31 121 ASN A C 1
ATOM 912 O O . ASN A 1 121 ? 6.458 -6.957 21.090 1.00 68.31 121 ASN A O 1
ATOM 916 N N . GLY A 1 122 ? 4.442 -6.967 20.100 1.00 72.69 122 GLY A N 1
ATOM 917 C CA . GLY A 1 122 ? 4.649 -5.788 19.275 1.00 72.69 122 GLY A CA 1
ATOM 918 C C . GLY A 1 122 ? 5.669 -5.976 18.154 1.00 72.69 122 GLY A C 1
ATOM 919 O O . GLY A 1 122 ? 6.047 -4.987 17.522 1.00 72.69 122 GLY A O 1
ATOM 920 N N . GLU A 1 123 ? 6.117 -7.211 17.917 1.00 84.19 123 GLU A N 1
ATOM 921 C CA . GLU A 1 123 ? 7.062 -7.529 16.858 1.00 84.19 123 GLU A CA 1
ATOM 922 C C . GLU A 1 123 ? 6.356 -7.710 15.516 1.00 84.19 123 GLU A C 1
ATOM 924 O O . GLU A 1 123 ? 5.354 -8.417 15.397 1.00 84.19 123 GLU A O 1
ATOM 929 N N . GLU A 1 124 ? 6.928 -7.107 14.481 1.00 88.81 124 GLU A N 1
ATOM 930 C CA . GLU A 1 124 ? 6.486 -7.277 13.103 1.00 88.81 124 GLU A CA 1
ATOM 931 C C . GLU A 1 124 ? 7.670 -7.649 12.226 1.00 88.81 124 GLU A C 1
ATOM 933 O O . GLU A 1 124 ? 8.744 -7.059 12.351 1.00 88.81 124 GLU A O 1
ATOM 938 N N . ARG A 1 125 ? 7.476 -8.597 11.308 1.00 89.94 125 ARG A N 1
ATOM 939 C CA . ARG A 1 125 ? 8.490 -8.938 10.302 1.00 89.94 125 ARG A CA 1
ATOM 940 C C . ARG A 1 125 ? 7.999 -8.555 8.925 1.00 89.94 125 ARG A C 1
ATOM 942 O O . ARG A 1 125 ? 6.897 -8.939 8.535 1.00 89.94 125 ARG A O 1
ATOM 949 N N . TRP A 1 126 ? 8.836 -7.841 8.191 1.00 93.56 126 TRP A N 1
ATOM 950 C CA . TRP A 1 126 ? 8.537 -7.305 6.874 1.00 93.56 126 TRP A CA 1
ATOM 951 C C . TRP A 1 126 ? 9.614 -7.715 5.882 1.00 93.56 126 TRP A C 1
ATOM 953 O O . TRP A 1 126 ? 10.806 -7.594 6.156 1.00 93.56 126 TRP A O 1
ATOM 963 N N . LYS A 1 127 ? 9.184 -8.156 4.706 1.00 93.00 127 LYS A N 1
ATOM 964 C CA . LYS A 1 127 ? 10.028 -8.399 3.546 1.00 93.00 127 LYS A CA 1
ATOM 965 C C . LYS A 1 127 ? 9.801 -7.287 2.537 1.00 93.00 127 LYS A C 1
ATOM 967 O O . LYS A 1 127 ? 8.708 -7.136 1.992 1.00 93.00 127 LYS A O 1
ATOM 972 N N . LEU A 1 128 ? 10.857 -6.526 2.300 1.00 94.00 128 LEU A N 1
ATOM 973 C CA . LEU A 1 128 ? 10.875 -5.376 1.420 1.00 94.00 128 LEU A CA 1
ATOM 974 C C . LEU A 1 128 ? 11.687 -5.702 0.169 1.00 94.00 128 LEU A C 1
ATOM 976 O O . LEU A 1 128 ? 12.863 -6.059 0.229 1.00 94.00 128 LEU A O 1
ATOM 980 N N . THR A 1 129 ? 11.057 -5.554 -0.986 1.00 92.62 129 THR A N 1
ATOM 981 C CA . THR A 1 129 ? 11.648 -5.758 -2.309 1.00 92.62 129 THR A CA 1
ATOM 982 C C . THR A 1 129 ? 11.393 -4.530 -3.178 1.00 92.62 129 THR A C 1
ATOM 984 O O . THR A 1 129 ? 10.546 -3.694 -2.863 1.00 92.62 129 THR A O 1
ATOM 987 N N . ARG A 1 130 ? 12.145 -4.398 -4.272 1.00 88.56 130 ARG A N 1
ATOM 988 C CA . ARG A 1 130 ? 12.004 -3.291 -5.226 1.00 88.56 130 ARG A CA 1
ATOM 989 C C . ARG A 1 130 ? 11.606 -3.834 -6.603 1.00 88.56 130 ARG A C 1
ATOM 991 O O . ARG A 1 130 ? 12.451 -3.876 -7.497 1.00 88.56 130 ARG A O 1
ATOM 998 N N . PRO A 1 131 ? 10.363 -4.327 -6.768 1.00 89.19 131 PRO A N 1
ATOM 999 C CA . PRO A 1 131 ? 9.879 -4.754 -8.071 1.00 89.19 131 PRO A CA 1
ATOM 1000 C C . PRO A 1 131 ? 9.726 -3.547 -9.000 1.00 89.19 131 PRO A C 1
ATOM 1002 O O . PRO A 1 131 ? 9.510 -2.417 -8.561 1.00 89.19 131 PRO A O 1
ATOM 1005 N N . LEU A 1 132 ? 9.804 -3.797 -10.303 1.00 82.25 132 LEU A N 1
ATOM 1006 C CA . LEU A 1 132 ? 9.751 -2.752 -11.329 1.00 82.25 132 LEU A CA 1
ATOM 1007 C C . LEU A 1 132 ? 8.395 -2.025 -11.363 1.00 82.25 132 LEU A C 1
ATOM 1009 O O . LEU A 1 132 ? 8.339 -0.827 -11.631 1.00 82.25 132 LEU A O 1
ATOM 1013 N N . SER A 1 133 ? 7.311 -2.722 -11.011 1.00 87.00 133 SER A N 1
ATOM 1014 C CA . SER A 1 133 ? 5.955 -2.166 -10.924 1.00 87.00 133 SER A CA 1
ATOM 1015 C C . SER A 1 133 ? 5.744 -1.210 -9.743 1.00 87.00 133 SER A C 1
ATOM 1017 O O . SER A 1 133 ? 4.768 -0.465 -9.742 1.00 87.00 133 SER A O 1
ATOM 1019 N N . GLN A 1 134 ? 6.655 -1.176 -8.761 1.00 89.19 134 GLN A N 1
ATOM 1020 C CA . GLN A 1 134 ? 6.495 -0.375 -7.542 1.00 89.19 134 GLN A CA 1
ATOM 1021 C C . GLN A 1 134 ? 6.339 1.122 -7.840 1.00 89.19 134 GLN A C 1
ATOM 1023 O O . GLN A 1 134 ? 5.491 1.787 -7.253 1.00 89.19 134 GLN A O 1
ATOM 1028 N N . HIS A 1 135 ? 7.134 1.662 -8.768 1.00 87.81 135 HIS A N 1
ATOM 1029 C CA . HIS A 1 135 ? 7.062 3.086 -9.103 1.00 87.81 135 HIS A CA 1
ATOM 1030 C C . HIS A 1 135 ? 5.765 3.446 -9.838 1.00 87.81 135 HIS A C 1
ATOM 1032 O O . HIS A 1 135 ? 5.197 4.503 -9.581 1.00 87.81 135 HIS A O 1
ATOM 1038 N N . ALA A 1 136 ? 5.278 2.564 -10.716 1.00 87.62 136 ALA A N 1
ATOM 1039 C CA . ALA A 1 136 ? 4.006 2.758 -11.408 1.00 87.62 136 ALA A CA 1
ATOM 1040 C C . ALA A 1 136 ? 2.830 2.752 -10.418 1.00 87.62 136 ALA A C 1
ATOM 1042 O O . ALA A 1 136 ? 2.030 3.682 -10.432 1.00 87.62 136 ALA A O 1
ATOM 1043 N N . ALA A 1 137 ? 2.805 1.796 -9.483 1.00 90.06 137 ALA A N 1
ATOM 1044 C CA . ALA A 1 137 ? 1.789 1.734 -8.431 1.00 90.06 137 ALA A CA 1
ATOM 1045 C C . ALA A 1 137 ? 1.773 3.000 -7.553 1.00 90.06 137 ALA A C 1
ATOM 1047 O O . ALA A 1 137 ? 0.711 3.495 -7.194 1.00 90.06 137 ALA A O 1
ATOM 1048 N N . LEU A 1 138 ? 2.941 3.585 -7.253 1.00 91.75 138 LEU A N 1
ATOM 1049 C CA . LEU A 1 138 ? 3.020 4.865 -6.533 1.00 91.75 138 LEU A CA 1
ATOM 1050 C C . LEU A 1 138 ? 2.469 6.047 -7.344 1.00 91.75 138 LEU A C 1
ATOM 1052 O O . LEU A 1 138 ? 1.914 6.978 -6.767 1.00 91.75 138 LEU A O 1
ATOM 1056 N N . ILE A 1 139 ? 2.637 6.045 -8.668 1.00 89.81 139 ILE A N 1
ATOM 1057 C CA . ILE A 1 139 ? 2.050 7.071 -9.540 1.00 89.81 139 ILE A CA 1
ATOM 1058 C C . ILE A 1 139 ? 0.527 6.927 -9.572 1.00 89.81 139 ILE A C 1
ATOM 1060 O O . ILE A 1 139 ? -0.171 7.933 -9.495 1.00 89.81 139 ILE A O 1
ATOM 1064 N N . GLU A 1 140 ? 0.018 5.699 -9.652 1.00 89.25 140 GLU A N 1
ATOM 1065 C CA . GLU A 1 140 ? -1.419 5.414 -9.635 1.00 89.25 140 GLU A CA 1
ATOM 1066 C C . GLU A 1 140 ? -2.04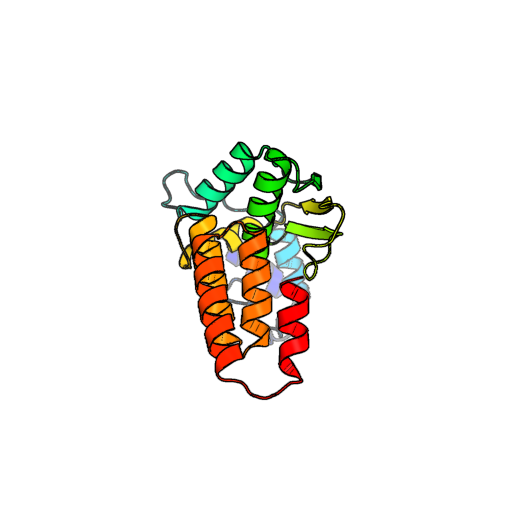9 5.796 -8.295 1.00 89.25 140 GLU A C 1
ATOM 1068 O O . GLU A 1 140 ? -3.041 6.521 -8.271 1.00 89.25 140 GLU A O 1
ATOM 1073 N N . ALA A 1 141 ? -1.419 5.411 -7.181 1.00 91.81 141 ALA A N 1
ATOM 1074 C CA . ALA A 1 141 ? -1.874 5.755 -5.838 1.00 91.81 141 ALA A CA 1
ATOM 1075 C C . ALA A 1 141 ? -1.935 7.272 -5.603 1.00 91.81 141 ALA A C 1
ATOM 1077 O O . ALA A 1 141 ? -2.746 7.735 -4.806 1.00 91.81 141 ALA A O 1
ATOM 1078 N N . ALA A 1 142 ? -1.143 8.074 -6.323 1.00 91.12 142 ALA A N 1
ATOM 1079 C CA . ALA A 1 142 ? -1.148 9.529 -6.186 1.00 91.12 142 ALA A CA 1
ATOM 1080 C C . ALA A 1 142 ? -2.493 10.189 -6.545 1.00 91.12 142 ALA A C 1
ATOM 1082 O O . ALA A 1 142 ? -2.682 11.370 -6.254 1.00 91.12 142 ALA A O 1
ATOM 1083 N N . CYS A 1 143 ? -3.438 9.461 -7.153 1.00 89.88 143 CYS A N 1
ATOM 1084 C CA . CYS A 1 143 ? -4.802 9.951 -7.344 1.00 89.88 143 CYS A CA 1
ATOM 1085 C C . CYS A 1 143 ? -5.539 10.197 -6.014 1.00 89.88 143 CYS A C 1
ATOM 1087 O O . CYS A 1 143 ? -6.429 11.046 -5.967 1.00 89.88 143 CYS A O 1
ATOM 1089 N N . PHE A 1 144 ? -5.144 9.508 -4.936 1.00 89.62 144 PHE A N 1
ATOM 1090 C CA . PHE A 1 144 ? -5.767 9.631 -3.621 1.00 89.62 144 PHE A CA 1
ATOM 1091 C C . PHE A 1 144 ? -5.167 10.749 -2.762 1.00 89.62 144 PHE A C 1
ATOM 1093 O O . PHE A 1 144 ? -5.783 11.111 -1.767 1.00 89.62 144 PHE A O 1
ATOM 1100 N N . GLY A 1 145 ? -3.999 11.311 -3.083 1.00 91.25 145 GLY A N 1
ATOM 1101 C CA . GLY A 1 145 ? -3.399 12.350 -2.242 1.00 91.25 145 GLY A CA 1
ATOM 1102 C C . GLY A 1 145 ? -1.957 12.698 -2.583 1.00 91.25 145 GLY A C 1
ATOM 1103 O O . GLY A 1 145 ? -1.315 12.077 -3.432 1.00 91.25 145 GLY A O 1
ATOM 1104 N N . ALA A 1 146 ? -1.442 13.726 -1.905 1.00 90.12 146 ALA A N 1
ATOM 1105 C CA . ALA A 1 146 ? -0.085 14.210 -2.135 1.00 90.12 146 ALA A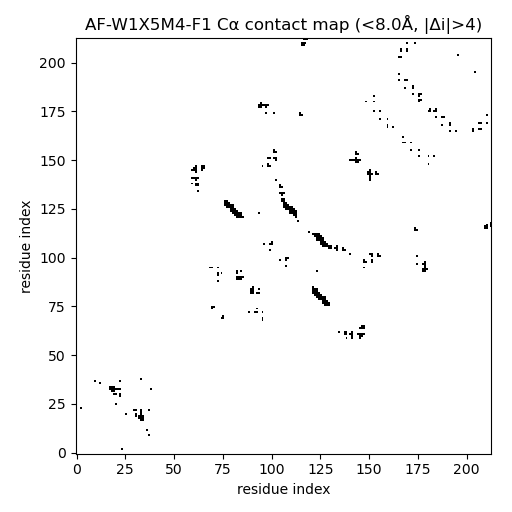 CA 1
ATOM 1106 C C . ALA A 1 146 ? 0.954 13.608 -1.182 1.00 90.12 146 ALA A C 1
ATOM 1108 O O . ALA A 1 146 ? 2.132 13.535 -1.534 1.00 90.12 146 ALA A O 1
ATOM 1109 N N . THR A 1 147 ? 0.514 13.186 0.005 1.00 93.69 147 THR A N 1
ATOM 1110 C CA . THR A 1 147 ? 1.367 12.607 1.053 1.00 93.69 147 THR A CA 1
ATOM 1111 C C . THR A 1 147 ? 0.998 11.155 1.319 1.00 93.69 147 THR A C 1
ATOM 1113 O O . THR A 1 147 ? -0.158 10.768 1.148 1.00 93.69 147 THR A O 1
ATOM 1116 N N . LEU A 1 148 ? 1.943 10.343 1.788 1.00 94.00 148 LEU A N 1
ATOM 1117 C CA . LEU A 1 148 ? 1.718 8.935 2.112 1.00 94.00 148 LEU A CA 1
ATOM 1118 C C . LEU A 1 148 ? 0.599 8.765 3.149 1.00 94.00 148 LEU A C 1
ATOM 1120 O O . LEU A 1 148 ? -0.229 7.865 3.031 1.00 94.00 148 LEU A O 1
ATOM 1124 N N . GLN A 1 149 ? 0.549 9.649 4.149 1.00 93.25 149 GLN A N 1
ATOM 1125 C CA . GLN A 1 149 ? -0.483 9.617 5.184 1.00 93.25 149 GLN A CA 1
ATOM 1126 C C . GLN A 1 149 ? -1.879 9.927 4.625 1.00 93.25 149 GLN A C 1
ATOM 1128 O O . GLN A 1 149 ? -2.828 9.202 4.914 1.00 93.25 149 GLN A O 1
ATOM 1133 N N . GLU A 1 150 ? -2.007 10.994 3.835 1.00 92.88 150 GLU A N 1
ATOM 1134 C CA . GLU A 1 150 ? -3.276 11.391 3.212 1.00 92.88 150 GLU A CA 1
ATOM 1135 C C . GLU A 1 150 ? -3.769 10.334 2.223 1.00 92.88 150 GLU A C 1
ATOM 1137 O O . GLU A 1 150 ? -4.928 9.934 2.268 1.00 92.88 150 GLU A O 1
ATOM 1142 N N . THR A 1 151 ? -2.864 9.840 1.381 1.00 94.62 151 THR A N 1
ATOM 1143 C CA . THR A 1 151 ? -3.162 8.837 0.356 1.00 94.62 151 THR A CA 1
ATOM 1144 C C . THR A 1 151 ? -3.672 7.550 0.999 1.00 94.62 151 THR A C 1
ATOM 1146 O O . THR A 1 151 ? -4.708 7.035 0.591 1.00 94.62 151 THR A O 1
ATOM 1149 N N . ALA A 1 152 ? -3.003 7.059 2.052 1.00 94.69 152 ALA A N 1
ATOM 1150 C CA . ALA A 1 152 ? -3.444 5.870 2.782 1.00 94.69 152 ALA A CA 1
ATOM 1151 C C . ALA A 1 152 ? -4.812 6.075 3.455 1.00 94.69 152 ALA A C 1
ATOM 1153 O O . ALA A 1 152 ? -5.652 5.181 3.416 1.00 94.69 152 ALA A O 1
ATOM 1154 N N . ARG A 1 153 ? -5.068 7.260 4.031 1.00 94.38 153 ARG A N 1
ATOM 1155 C CA . ARG A 1 153 ? -6.376 7.599 4.618 1.00 94.38 153 ARG A CA 1
ATOM 1156 C C . ARG A 1 153 ? -7.486 7.564 3.568 1.00 94.38 153 ARG A C 1
ATOM 1158 O O . ARG A 1 153 ? -8.506 6.924 3.788 1.00 94.38 153 ARG A O 1
ATOM 1165 N N . ASN A 1 154 ? -7.283 8.246 2.444 1.00 93.62 154 ASN A N 1
ATOM 1166 C CA . ASN A 1 154 ? -8.286 8.371 1.389 1.00 93.62 154 ASN A CA 1
ATOM 1167 C C . ASN A 1 154 ? -8.545 7.024 0.693 1.00 93.62 154 ASN A C 1
ATOM 1169 O O . ASN A 1 154 ? -9.688 6.729 0.355 1.00 93.62 154 ASN A O 1
ATOM 1173 N N . LYS A 1 155 ? -7.511 6.185 0.537 1.00 93.06 155 LYS A N 1
ATOM 1174 C CA . LYS A 1 155 ? -7.648 4.809 0.042 1.00 93.06 155 LYS A CA 1
ATOM 1175 C C . LYS A 1 155 ? -8.469 3.936 0.999 1.00 93.06 155 LYS A C 1
ATOM 1177 O O . LYS A 1 155 ? -9.429 3.325 0.553 1.00 93.06 155 LYS A O 1
ATOM 1182 N N . LEU A 1 156 ? -8.173 3.953 2.305 1.00 90.94 156 LEU A N 1
ATOM 1183 C CA . LEU A 1 156 ? -8.978 3.232 3.306 1.00 90.94 156 LEU A CA 1
ATOM 1184 C C . LEU A 1 156 ? -10.437 3.689 3.340 1.00 90.94 156 LEU A C 1
ATOM 1186 O O . LEU A 1 156 ? -11.340 2.872 3.482 1.00 90.94 156 LEU A O 1
ATOM 1190 N N . GLU A 1 157 ? -10.667 4.997 3.245 1.00 90.19 157 GLU A N 1
ATOM 1191 C CA . GLU A 1 157 ? -12.013 5.567 3.214 1.00 90.19 157 GLU A CA 1
ATOM 1192 C C . GLU A 1 157 ? -12.791 5.087 1.979 1.00 90.19 157 GLU A C 1
ATOM 1194 O O . GLU A 1 157 ? -13.948 4.691 2.112 1.00 90.19 157 GLU A O 1
ATOM 1199 N N . ALA A 1 158 ? -12.148 5.044 0.807 1.00 89.94 158 ALA A N 1
ATOM 1200 C CA . ALA A 1 158 ? -12.737 4.491 -0.411 1.00 89.94 158 ALA A CA 1
ATOM 1201 C C . ALA A 1 158 ? -13.040 2.986 -0.277 1.00 89.94 158 ALA A C 1
ATOM 1203 O O . ALA A 1 158 ? -14.168 2.569 -0.526 1.00 89.94 158 ALA A O 1
ATOM 1204 N N . ASP A 1 159 ? -12.079 2.192 0.203 1.00 87.94 159 ASP A N 1
ATOM 1205 C CA . ASP A 1 159 ? -12.242 0.740 0.360 1.00 87.94 159 ASP A CA 1
ATOM 1206 C C . ASP A 1 159 ? -13.352 0.388 1.366 1.00 87.94 159 ASP A C 1
ATOM 1208 O O . ASP A 1 159 ? -14.103 -0.570 1.177 1.00 87.94 159 ASP A O 1
ATOM 1212 N N . MET A 1 160 ? -13.497 1.184 2.430 1.00 85.94 160 MET A N 1
ATOM 1213 C CA . MET A 1 160 ? -14.570 1.027 3.412 1.00 85.94 160 MET A CA 1
ATOM 1214 C C . MET A 1 160 ? -15.952 1.308 2.806 1.00 85.94 160 MET A C 1
ATOM 1216 O O . MET A 1 160 ? -16.901 0.569 3.079 1.00 85.94 160 MET A O 1
ATOM 1220 N N . LEU A 1 161 ? -16.073 2.367 1.996 1.00 84.19 161 LEU A N 1
ATOM 1221 C CA . LEU A 1 161 ? -17.322 2.715 1.311 1.00 84.19 161 LEU A CA 1
ATOM 1222 C C . LEU A 1 161 ? -17.737 1.632 0.306 1.00 84.19 161 LEU A C 1
ATOM 1224 O O . LEU A 1 161 ? -18.929 1.348 0.193 1.00 84.19 161 LEU A O 1
ATOM 1228 N N . ASP A 1 162 ? -16.769 1.010 -0.368 1.00 84.62 162 ASP A N 1
ATOM 1229 C CA . ASP A 1 162 ? -17.010 -0.058 -1.341 1.00 84.62 162 ASP A CA 1
ATOM 1230 C C . ASP A 1 162 ? -17.379 -1.398 -0.679 1.00 84.62 162 ASP A C 1
ATOM 1232 O O . ASP A 1 162 ? -18.245 -2.118 -1.180 1.00 84.62 162 ASP A O 1
ATOM 1236 N N . ALA A 1 163 ? -16.750 -1.748 0.451 1.00 80.38 163 ALA A N 1
ATOM 1237 C CA . ALA A 1 163 ? -16.993 -3.018 1.141 1.00 80.38 163 ALA A CA 1
ATOM 1238 C C . ALA A 1 163 ? -18.345 -3.064 1.882 1.00 80.38 163 ALA A C 1
ATOM 1240 O O . ALA A 1 163 ? -19.012 -4.101 1.881 1.00 80.38 163 ALA A O 1
ATOM 1241 N N . GLY A 1 164 ? -18.752 -1.956 2.514 1.00 71.25 164 GLY A N 1
ATOM 1242 C CA . GLY A 1 164 ? -19.970 -1.875 3.327 1.00 71.25 164 GLY A CA 1
ATOM 1243 C C . GLY A 1 164 ? -19.971 -2.775 4.580 1.00 71.25 164 GLY A C 1
ATOM 1244 O O . GLY A 1 164 ? -19.101 -3.621 4.782 1.00 71.25 164 GLY A O 1
ATOM 1245 N N . GLY A 1 165 ? -20.952 -2.583 5.468 1.00 70.44 165 GLY A N 1
ATOM 1246 C CA . GLY A 1 165 ? -21.164 -3.425 6.662 1.00 70.44 165 GLY A CA 1
ATOM 1247 C C . GLY A 1 165 ? -20.264 -3.126 7.874 1.00 70.44 165 GLY A C 1
ATOM 1248 O O . GLY A 1 165 ? -19.314 -2.357 7.802 1.00 70.44 165 GLY A O 1
ATOM 1249 N N . ILE A 1 166 ? -20.567 -3.734 9.026 1.00 70.31 166 ILE A N 1
ATOM 1250 C CA . ILE A 1 166 ? -19.871 -3.463 10.302 1.00 70.31 166 ILE A CA 1
ATOM 1251 C C . ILE A 1 166 ? -18.478 -4.114 10.354 1.00 70.31 166 ILE A C 1
ATOM 1253 O O . ILE A 1 166 ? -17.533 -3.515 10.871 1.00 70.31 166 ILE A O 1
ATOM 1257 N N . GLY A 1 167 ? -18.309 -5.301 9.762 1.00 71.69 167 GLY A N 1
ATOM 1258 C CA . GLY A 1 167 ? -17.014 -5.997 9.710 1.00 71.69 167 GLY A CA 1
ATOM 1259 C C . GLY A 1 167 ? -15.931 -5.275 8.888 1.00 71.69 167 GLY A C 1
ATOM 1260 O O . GLY A 1 167 ? -14.735 -5.443 9.143 1.00 71.69 167 GLY A O 1
ATOM 1261 N N . SER A 1 168 ? -16.318 -4.426 7.928 1.00 79.12 168 SER A N 1
ATOM 1262 C CA . SER A 1 168 ? -15.359 -3.589 7.194 1.00 79.12 168 SER A CA 1
ATOM 1263 C C . SER A 1 168 ? -14.868 -2.414 8.045 1.00 79.12 168 SER A C 1
ATOM 1265 O O . SER A 1 168 ? -13.690 -2.070 7.972 1.00 79.12 168 SER A O 1
ATOM 1267 N N . ILE A 1 169 ? -15.709 -1.868 8.934 1.00 81.94 169 ILE A N 1
ATOM 1268 C CA . ILE A 1 169 ? -15.342 -0.780 9.855 1.00 81.94 169 ILE A CA 1
ATOM 1269 C C . ILE A 1 169 ? -14.312 -1.255 10.880 1.00 81.94 169 ILE A C 1
ATOM 1271 O O . ILE A 1 169 ? -13.335 -0.554 11.129 1.00 81.94 169 ILE A O 1
ATOM 1275 N N . THR A 1 170 ? -14.481 -2.447 11.459 1.00 80.69 170 THR A N 1
ATOM 1276 C CA . THR A 1 170 ? -13.519 -2.996 12.434 1.00 80.69 170 THR A CA 1
ATOM 1277 C C . THR A 1 170 ? -12.158 -3.275 11.791 1.00 80.69 170 THR A C 1
ATOM 1279 O O . THR A 1 170 ? -11.115 -2.936 12.356 1.00 80.69 170 THR A O 1
ATOM 1282 N N . THR A 1 171 ? -12.159 -3.818 10.572 1.00 84.31 171 THR A N 1
ATOM 1283 C CA . THR A 1 171 ? -10.940 -4.057 9.785 1.00 84.31 171 THR A CA 1
ATOM 1284 C C . THR A 1 171 ? -10.251 -2.741 9.413 1.00 84.31 171 THR A C 1
ATOM 1286 O O . THR A 1 171 ? -9.046 -2.591 9.633 1.00 84.31 171 THR A O 1
ATOM 1289 N N . CYS A 1 172 ? -11.018 -1.766 8.916 1.00 87.69 172 CYS A N 1
ATOM 1290 C CA . CYS A 1 172 ? -10.533 -0.432 8.563 1.00 87.69 172 CYS A CA 1
ATOM 1291 C C . CYS A 1 172 ? -9.963 0.298 9.787 1.00 87.69 172 CYS A C 1
ATOM 1293 O O . CYS A 1 172 ? -8.890 0.895 9.715 1.00 87.69 172 CYS A O 1
ATOM 1295 N N . LEU A 1 173 ? -10.616 0.174 10.946 1.00 87.38 173 LEU A N 1
ATOM 1296 C CA . LEU A 1 173 ? -10.137 0.730 12.207 1.00 87.38 173 LEU A CA 1
ATOM 1297 C C . LEU A 1 173 ? -8.786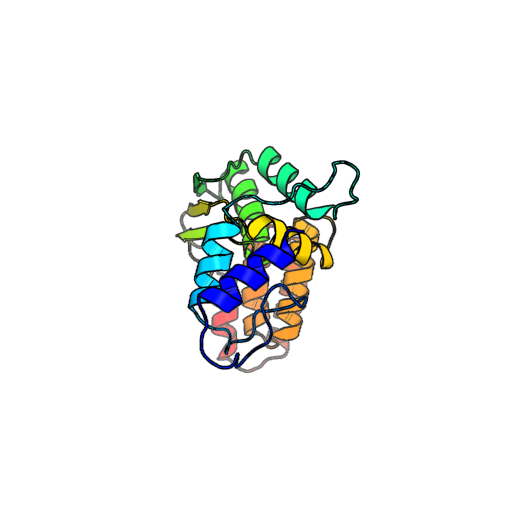 0.131 12.620 1.00 87.38 173 LEU A C 1
ATOM 1299 O O . LEU A 1 173 ? -7.876 0.881 12.977 1.00 87.38 173 LEU A O 1
ATOM 1303 N N . SER A 1 174 ? -8.626 -1.195 12.545 1.00 86.31 174 SER A N 1
ATOM 1304 C CA . SER A 1 174 ? -7.344 -1.847 12.849 1.00 86.31 174 SER A CA 1
ATOM 1305 C C . SER A 1 174 ? -6.228 -1.352 11.918 1.00 86.31 174 SER A C 1
ATOM 1307 O O . SER A 1 174 ? -5.152 -0.952 12.375 1.00 86.31 174 SER A O 1
ATOM 1309 N N . G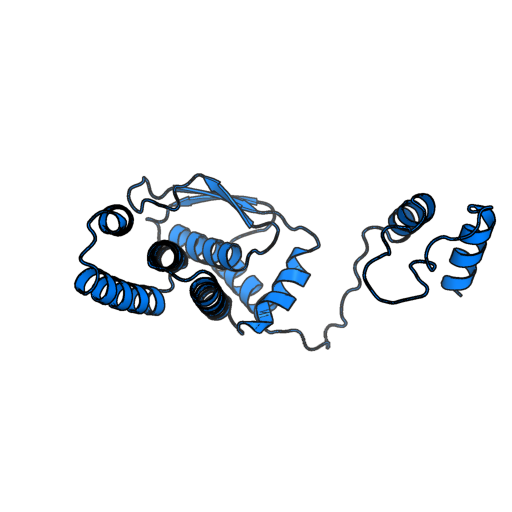LN A 1 175 ? -6.500 -1.284 10.612 1.00 89.88 175 GLN A N 1
ATOM 1310 C CA . GLN A 1 175 ? -5.546 -0.781 9.620 1.00 89.88 175 GLN A CA 1
ATOM 1311 C C . GLN A 1 175 ? -5.187 0.692 9.861 1.00 89.88 175 GLN A C 1
ATOM 1313 O O . GLN A 1 175 ? -4.008 1.049 9.848 1.00 89.88 175 GLN A O 1
ATOM 1318 N N . ALA A 1 176 ? -6.175 1.541 10.153 1.00 90.56 176 ALA A N 1
ATOM 1319 C CA . ALA A 1 176 ? -5.966 2.952 10.463 1.00 90.56 176 ALA A CA 1
ATOM 1320 C C . ALA A 1 176 ? -5.111 3.144 11.727 1.00 90.56 176 ALA A C 1
ATOM 1322 O O . ALA A 1 176 ? -4.203 3.984 11.737 1.00 90.56 176 ALA A O 1
ATOM 1323 N N . ALA A 1 177 ? -5.337 2.331 12.763 1.00 89.12 177 ALA A N 1
ATOM 1324 C CA . ALA A 1 177 ? -4.561 2.366 13.997 1.00 89.12 177 ALA A CA 1
ATOM 1325 C C . ALA A 1 177 ? -3.096 1.956 13.767 1.00 89.12 177 ALA A C 1
ATOM 1327 O O . ALA A 1 177 ? -2.177 2.638 14.231 1.00 89.12 177 ALA A O 1
ATOM 1328 N N . LEU A 1 178 ? -2.860 0.880 13.010 1.00 88.94 178 LEU A N 1
ATOM 1329 C CA . LEU A 1 178 ? -1.514 0.414 12.655 1.00 88.94 178 LEU A CA 1
ATOM 1330 C C . LEU A 1 178 ? -0.769 1.408 11.747 1.00 88.94 178 LEU A C 1
ATOM 1332 O O . LEU A 1 178 ? 0.428 1.631 11.925 1.00 88.94 178 LEU A O 1
ATOM 1336 N N . ALA A 1 179 ? -1.483 2.082 10.844 1.00 91.38 179 ALA A N 1
ATOM 1337 C CA . ALA A 1 179 ? -0.949 3.137 9.982 1.00 91.38 179 ALA A CA 1
ATOM 1338 C C . ALA A 1 179 ? -0.733 4.488 10.699 1.00 91.38 179 ALA A C 1
ATOM 1340 O O . ALA A 1 179 ? -0.228 5.444 10.095 1.00 91.38 179 ALA A O 1
ATOM 1341 N N . GLY A 1 180 ? -1.102 4.601 11.980 1.00 89.75 180 GLY A N 1
ATOM 1342 C CA . GLY A 1 180 ? -0.971 5.836 12.756 1.00 89.75 180 GLY A CA 1
ATOM 1343 C C . GLY A 1 180 ? -1.902 6.959 12.287 1.00 89.75 180 GLY A C 1
ATOM 1344 O O . GLY A 1 180 ? -1.566 8.133 12.425 1.00 89.75 180 GLY A O 1
ATOM 1345 N N . LEU A 1 181 ? -3.058 6.622 11.709 1.00 90.56 181 LEU A N 1
ATOM 1346 C CA . LEU A 1 181 ? -4.075 7.566 11.244 1.00 90.56 181 LEU A CA 1
ATOM 1347 C C . LEU A 1 181 ? -5.034 7.915 12.391 1.00 90.56 181 LEU A C 1
ATOM 1349 O O . LEU A 1 181 ? -6.212 7.559 12.366 1.00 90.56 181 LEU A O 1
ATOM 1353 N N . ALA A 1 182 ? -4.522 8.584 13.428 1.00 86.56 182 ALA A N 1
ATOM 1354 C CA . ALA A 1 182 ? -5.235 8.768 14.698 1.00 86.56 182 ALA A CA 1
ATOM 1355 C C . ALA A 1 182 ? -6.600 9.466 14.551 1.00 86.56 182 ALA A C 1
ATOM 1357 O O . ALA A 1 182 ? -7.598 8.963 15.061 1.00 86.56 182 ALA A O 1
ATOM 1358 N N . SER A 1 183 ? -6.665 10.580 13.813 1.00 86.94 183 SER A N 1
ATOM 1359 C CA . SER A 1 183 ? -7.920 11.320 13.605 1.00 86.94 183 SER A CA 1
ATOM 1360 C C . SER A 1 183 ? -8.977 10.473 12.893 1.00 86.94 183 SER A C 1
ATOM 1362 O O . SER A 1 183 ? -10.135 10.478 13.291 1.00 86.94 183 SER A O 1
ATOM 1364 N N . PHE A 1 184 ? -8.568 9.699 11.885 1.00 88.56 184 PHE A N 1
ATOM 1365 C CA . PHE A 1 184 ? -9.471 8.814 11.150 1.00 88.56 184 PHE A CA 1
ATOM 1366 C C . PHE A 1 184 ? -9.919 7.624 12.008 1.00 88.56 184 PHE A C 1
ATOM 1368 O O . PHE A 1 184 ? -11.099 7.299 12.049 1.00 88.56 184 PHE A O 1
ATOM 1375 N N . SER A 1 185 ? -9.003 7.039 12.784 1.00 86.62 185 SER A N 1
ATOM 1376 C CA . SER A 1 185 ? -9.318 5.960 13.731 1.00 86.62 185 SER A CA 1
ATOM 1377 C C . SER A 1 185 ? -10.358 6.401 14.766 1.00 86.62 185 SER A C 1
ATOM 1379 O O . SER A 1 185 ? -11.276 5.650 15.080 1.00 86.62 185 SER A O 1
ATOM 1381 N N . GLN A 1 186 ? -10.253 7.636 15.269 1.00 86.75 186 GLN A N 1
ATOM 1382 C CA . GLN A 1 186 ? -11.231 8.191 16.203 1.00 86.75 186 GLN A CA 1
ATOM 1383 C C . GLN A 1 186 ? -12.616 8.347 15.557 1.00 86.75 186 GLN A C 1
ATOM 1385 O O . GLN A 1 186 ? -13.613 7.957 16.160 1.00 86.75 186 GLN A O 1
ATOM 1390 N N . GLN A 1 187 ? -12.683 8.844 14.319 1.00 86.50 187 GLN A N 1
ATOM 1391 C CA . GLN A 1 187 ? -13.945 8.949 13.579 1.00 86.50 187 GLN A CA 1
ATOM 1392 C C . GLN A 1 187 ? -14.600 7.576 13.364 1.00 86.50 187 GLN A C 1
ATOM 1394 O O . GLN A 1 187 ? -15.809 7.434 13.545 1.00 86.50 187 GLN A O 1
ATOM 1399 N N . LEU A 1 188 ? -13.810 6.552 13.026 1.00 84.88 188 LEU A N 1
ATOM 1400 C CA . LEU A 1 188 ? -14.305 5.184 12.856 1.00 84.88 188 LEU A CA 1
ATOM 1401 C C . LEU A 1 188 ? -14.803 4.576 14.172 1.00 84.88 188 LEU A C 1
ATOM 1403 O O . LEU A 1 188 ? -15.833 3.908 14.180 1.00 84.88 188 LEU A O 1
ATOM 1407 N N . LEU A 1 189 ? -14.118 4.835 15.290 1.00 85.25 189 LEU A N 1
ATOM 1408 C CA . LEU A 1 189 ? -14.561 4.405 16.622 1.00 85.25 189 LEU A CA 1
ATOM 1409 C C . LEU A 1 189 ? -15.911 5.017 17.008 1.00 85.25 189 LEU A C 1
ATOM 1411 O O . LEU A 1 189 ? -16.773 4.318 17.544 1.00 85.25 189 LEU A O 1
ATOM 1415 N N . GLU A 1 190 ? -16.115 6.305 16.730 1.00 85.00 190 GLU A N 1
ATOM 1416 C CA . GLU A 1 190 ? -17.388 6.986 16.985 1.00 85.00 190 GLU A CA 1
ATOM 1417 C C . GLU A 1 190 ? -18.521 6.382 16.140 1.00 85.00 190 GLU A C 1
ATOM 1419 O O . GLU A 1 190 ? -19.589 6.072 16.672 1.00 85.00 190 GLU A O 1
ATOM 1424 N N . GLN A 1 191 ? -18.273 6.128 14.850 1.00 82.88 191 GLN A N 1
ATOM 1425 C CA . GLN A 1 191 ? -19.239 5.466 13.965 1.00 82.88 191 GLN A CA 1
ATOM 1426 C C . GLN A 1 191 ? -19.557 4.037 14.416 1.00 82.88 191 GLN A C 1
ATOM 1428 O O . GLN A 1 191 ? -20.727 3.662 14.485 1.00 82.88 191 GLN A O 1
ATOM 1433 N N . LEU A 1 192 ? -18.537 3.258 14.784 1.00 81.50 192 LEU A N 1
ATOM 1434 C CA . LEU A 1 192 ? -18.706 1.899 15.292 1.00 81.50 192 LEU A CA 1
ATOM 1435 C C . LEU A 1 192 ? -19.539 1.892 16.580 1.00 81.50 192 LEU A C 1
ATOM 1437 O O . LEU A 1 192 ? -20.454 1.087 16.714 1.00 81.50 192 LEU A O 1
ATOM 1441 N N . THR A 1 193 ? -19.280 2.824 17.501 1.00 81.19 193 THR A N 1
ATOM 1442 C CA . THR A 1 193 ? -20.042 2.952 18.755 1.00 81.19 193 THR A CA 1
ATOM 1443 C C . THR A 1 193 ? -21.514 3.276 18.489 1.00 81.19 193 THR A C 1
ATOM 1445 O O . THR A 1 193 ? -22.393 2.711 19.140 1.00 81.19 193 THR A O 1
ATOM 1448 N N . LEU A 1 194 ? -21.804 4.145 17.513 1.00 81.06 194 LEU A N 1
ATOM 1449 C CA . LEU A 1 194 ? -23.179 4.454 17.110 1.00 81.06 194 LEU A CA 1
ATOM 1450 C C . LEU A 1 194 ? -23.883 3.252 16.477 1.00 81.06 194 LEU A C 1
ATOM 1452 O O . LEU A 1 194 ? -25.052 3.018 16.777 1.00 81.06 194 LEU A O 1
ATOM 1456 N N . LEU A 1 195 ? -23.184 2.486 15.637 1.00 76.12 195 LEU A N 1
ATOM 1457 C CA . LEU A 1 195 ? -23.736 1.285 15.010 1.00 76.12 195 LEU A CA 1
ATOM 1458 C C . LEU A 1 195 ? -24.005 0.193 16.042 1.00 76.12 195 LEU A C 1
ATOM 1460 O O . LEU A 1 195 ? -25.097 -0.355 16.052 1.00 76.12 195 LEU A O 1
ATOM 1464 N N . ILE A 1 196 ? -23.082 -0.049 16.976 1.00 73.50 196 ILE A N 1
ATOM 1465 C CA . ILE A 1 196 ? -23.279 -0.995 18.086 1.00 73.50 196 ILE A CA 1
ATOM 1466 C C . ILE A 1 196 ? -24.458 -0.573 18.973 1.00 73.50 196 ILE A C 1
ATOM 1468 O O . ILE A 1 196 ? -25.212 -1.420 19.438 1.00 73.50 196 ILE A O 1
ATOM 1472 N N . ALA A 1 197 ? -24.647 0.729 19.209 1.00 72.31 197 ALA A N 1
ATOM 1473 C CA . ALA A 1 197 ? -25.785 1.226 19.981 1.00 72.31 197 ALA A CA 1
ATOM 1474 C C . ALA A 1 197 ? -27.137 1.071 19.251 1.00 72.31 197 ALA A C 1
ATOM 1476 O O . ALA A 1 197 ? -28.183 1.119 19.899 1.00 72.31 197 ALA A O 1
ATOM 1477 N N . GLN A 1 198 ? -27.127 0.912 17.924 1.00 68.44 198 GLN A N 1
ATOM 1478 C CA . GLN A 1 198 ? -28.320 0.725 17.090 1.00 68.44 198 GLN A CA 1
ATOM 1479 C C . GLN A 1 198 ? -28.575 -0.752 16.736 1.00 68.44 198 GLN A C 1
ATOM 1481 O O . GLN A 1 198 ? -29.729 -1.139 16.547 1.00 68.44 198 GLN A O 1
ATOM 1486 N N . GLU A 1 199 ? -27.530 -1.581 16.686 1.00 57.59 199 GLU A N 1
ATOM 1487 C CA . GLU A 1 199 ? -27.591 -3.014 16.396 1.00 57.59 199 GLU A CA 1
ATOM 1488 C C . GLU A 1 199 ? -27.865 -3.839 17.659 1.00 57.59 199 GLU A C 1
ATOM 1490 O O . GLU A 1 199 ? -27.046 -3.953 18.568 1.00 57.59 199 GLU A O 1
ATOM 1495 N N . ASN A 1 200 ? -29.042 -4.463 17.696 1.00 53.72 200 ASN A N 1
ATOM 1496 C CA . ASN A 1 200 ? -29.487 -5.328 18.792 1.00 53.72 200 ASN A CA 1
ATOM 1497 C C . ASN A 1 200 ? -29.148 -6.817 18.531 1.00 53.72 200 ASN A C 1
ATOM 1499 O O . ASN A 1 200 ? -29.653 -7.703 19.227 1.00 53.72 200 ASN A O 1
ATOM 1503 N N . GLN A 1 201 ? -28.347 -7.122 17.496 1.00 52.97 201 GLN A N 1
ATOM 1504 C CA . GLN A 1 201 ? -27.980 -8.486 17.101 1.00 52.97 201 GLN A CA 1
ATOM 1505 C C . GLN A 1 201 ? -26.612 -8.901 17.670 1.00 52.97 201 GLN A C 1
ATOM 1507 O O . GLN A 1 201 ? -25.545 -8.531 17.190 1.00 52.97 201 GLN A O 1
ATOM 1512 N N . PHE A 1 202 ? -26.658 -9.759 18.690 1.00 53.31 202 PHE A N 1
ATOM 1513 C CA . PHE A 1 202 ? -25.521 -10.239 19.489 1.00 53.31 202 PHE A CA 1
ATOM 1514 C C . PHE A 1 202 ? -24.396 -10.972 18.722 1.00 53.31 202 PHE A C 1
ATOM 1516 O O . PHE A 1 202 ? -23.329 -11.187 19.292 1.00 53.31 202 PHE A O 1
ATOM 1523 N N . ALA A 1 203 ? -24.600 -11.379 17.464 1.00 56.75 203 ALA A N 1
ATOM 1524 C CA . ALA A 1 203 ? -23.612 -12.157 16.707 1.00 56.75 203 ALA A CA 1
ATOM 1525 C C . ALA A 1 203 ? -22.475 -11.299 16.115 1.00 56.75 203 ALA A C 1
ATOM 1527 O O . ALA A 1 203 ? -21.337 -11.764 16.062 1.00 56.75 203 ALA A O 1
ATOM 1528 N N . GLU A 1 204 ? -22.744 -10.047 15.726 1.00 52.78 204 GLU A N 1
ATOM 1529 C CA . GLU A 1 204 ? -21.720 -9.141 15.171 1.00 52.78 204 GLU A CA 1
ATOM 1530 C C . GLU A 1 204 ? -20.895 -8.419 16.254 1.00 52.78 204 GLU A C 1
ATOM 1532 O O . GLU A 1 204 ? -19.774 -7.977 16.000 1.00 52.78 204 GLU A O 1
ATOM 1537 N N . MET A 1 205 ? -21.384 -8.379 17.501 1.00 52.06 205 MET A N 1
ATOM 1538 C CA . MET A 1 205 ? -20.667 -7.780 18.638 1.00 52.06 205 MET A CA 1
ATOM 1539 C C . MET A 1 205 ? -19.339 -8.484 18.961 1.00 52.06 205 MET A C 1
ATOM 1541 O O . MET A 1 205 ? -18.408 -7.840 19.442 1.00 52.06 205 MET A O 1
ATOM 1545 N N . GLY A 1 206 ? -19.226 -9.789 18.687 1.00 55.00 206 GLY A N 1
ATOM 1546 C CA . GLY A 1 206 ? -18.020 -10.567 18.991 1.00 55.00 206 GLY A CA 1
ATOM 1547 C C . GLY A 1 206 ? -16.781 -10.084 18.231 1.00 55.00 206 GLY A C 1
ATOM 1548 O O . GLY A 1 206 ? -15.724 -9.922 18.833 1.00 55.00 206 GLY A O 1
ATOM 1549 N N . GLN A 1 207 ? -16.929 -9.772 16.939 1.00 56.72 207 GLN A N 1
ATOM 1550 C CA . GLN A 1 207 ? -15.820 -9.291 16.103 1.00 56.72 207 GLN A CA 1
ATOM 1551 C C . GLN A 1 207 ? -15.383 -7.869 16.478 1.00 56.72 207 GLN A C 1
ATOM 1553 O O . GLN A 1 207 ? -14.201 -7.547 16.402 1.00 56.72 207 GLN A O 1
ATOM 1558 N N . ALA A 1 208 ? -16.317 -7.013 16.906 1.00 54.28 208 ALA A N 1
ATOM 1559 C CA . ALA A 1 208 ? -15.999 -5.657 17.352 1.00 54.28 208 ALA A CA 1
ATOM 1560 C C . ALA A 1 208 ? -15.293 -5.637 18.720 1.00 54.28 208 ALA A C 1
ATOM 1562 O O . ALA A 1 208 ? -14.384 -4.835 18.933 1.00 54.28 208 ALA A O 1
ATOM 1563 N N . LEU A 1 209 ? -15.676 -6.534 19.636 1.00 56.25 209 LEU A N 1
ATOM 1564 C CA . LEU A 1 209 ? -15.047 -6.658 20.955 1.00 56.25 209 LEU A CA 1
ATOM 1565 C C . LEU A 1 209 ? -13.620 -7.218 20.881 1.00 56.25 209 LEU A C 1
ATOM 1567 O O . LEU A 1 209 ? -12.769 -6.763 21.637 1.00 56.25 209 LEU A O 1
ATOM 1571 N N . GLU A 1 210 ? -13.339 -8.140 19.958 1.00 57.69 210 GLU A N 1
ATOM 1572 C CA . GLU A 1 210 ? -11.999 -8.721 19.767 1.00 57.69 210 GLU A CA 1
ATOM 1573 C C . GLU A 1 210 ? -10.970 -7.707 19.229 1.00 57.69 210 GLU A C 1
ATOM 1575 O O . GLU A 1 210 ? -9.775 -7.858 19.446 1.00 57.69 210 GLU A O 1
ATOM 1580 N N . VAL A 1 211 ? -11.422 -6.634 18.569 1.00 55.84 211 VAL A N 1
ATOM 1581 C CA . VAL A 1 211 ? -10.545 -5.540 18.103 1.00 55.84 211 VAL A CA 1
ATOM 1582 C C . VAL A 1 211 ? -10.245 -4.523 19.213 1.00 55.84 211 VAL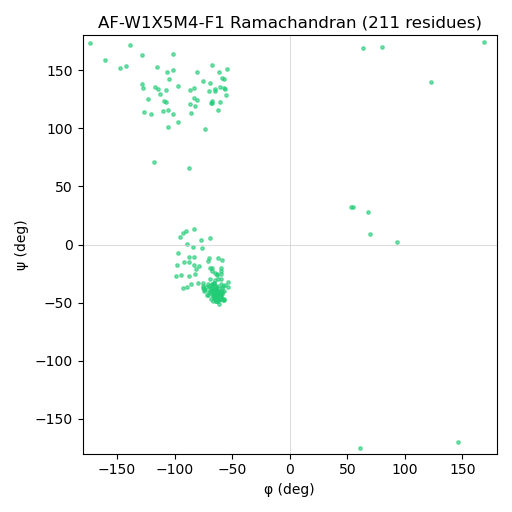 A C 1
ATOM 1584 O O . VAL A 1 211 ? -9.222 -3.839 19.169 1.00 55.84 211 VAL A O 1
ATOM 1587 N N . LEU A 1 212 ? -11.129 -4.406 20.208 1.00 51.50 212 LEU A N 1
ATOM 1588 C CA . LEU A 1 212 ? -11.016 -3.431 21.299 1.00 51.50 212 LEU A CA 1
ATOM 1589 C C . LEU A 1 212 ? -10.270 -3.964 22.537 1.00 51.50 212 LEU A C 1
ATOM 1591 O O . LEU A 1 212 ? -9.890 -3.150 23.381 1.00 51.50 212 LEU A O 1
ATOM 1595 N N . TYR A 1 213 ? -10.064 -5.282 22.656 1.00 38.19 213 TYR A N 1
ATOM 1596 C CA . TYR A 1 213 ? -9.460 -5.956 23.818 1.00 38.19 213 TYR A CA 1
ATOM 1597 C C . TYR A 1 213 ? -8.225 -6.781 23.436 1.00 38.19 213 TYR A C 1
ATOM 1599 O O . TYR A 1 213 ? -7.239 -6.753 24.210 1.00 38.19 213 TYR A O 1
#

Sequence (213 aa):
LRTDWLDAIAGSLIKEALNAPLPWSYRGVIHPDTDPILLTLIDTLAGDGFGKLAPSTPQPPLPKDVTCELERTAISLPAELTLNRFNPNGLAQSQVLHRLAILEIPGVVRQQGSTLTLAGNGEERWKLTRPLSQHAALIEAACFGATLQETARNKLEADMLDAGGIGSITTCLSQAALAGLASFSQQLLEQLTLLIAQENQFAEMGQALEVLY